Protein AF-A0A9P6MCY0-F1 (afdb_monomer)

pLDDT: mean 73.26, std 20.66, range [34.31, 97.0]

Nearest PDB structures (foldseek):
  4q0z-assembly2_F  TM=4.621E-01  e=1.659E-01  Saccharomyces cerevisiae S288C
  4q0w-assembly1_A  TM=5.348E-01  e=1.134E+00  Saccharomyces cerevisiae S288C

Mean predicted aligned error: 20.91 Å

Foldseek 3Di:
DDPVVVCVVLPNDDPLLVLLLQLQDDDPVFHHAPPDHSVNLSVQSVPDDDDQSVVSNVSSCVDPVRDHPCPPRDDSVVSCCCSRVVPPPDPPPPPPPPPPCDPVVVVVVVVVVVVVVVVVVVVVVVVVVVVVVVPPDDPPPPDPPPPPPPDDDPPDDDDPPPVVVVVVVVPPPDDDDDDDDDDDDDDDDDDDDD

Radius of gyration: 35.09 Å; Cα contacts (8 Å, |Δi|>4): 93; chains: 1; bounding box: 64×40×107 Å

Structure (mmCIF, N/CA/C/O backbone):
data_AF-A0A9P6MCY0-F1
#
_entry.id   AF-A0A9P6MCY0-F1
#
loop_
_atom_site.group_PDB
_atom_site.id
_atom_site.type_symbol
_atom_site.label_atom_id
_atom_site.label_alt_id
_atom_site.label_comp_id
_atom_site.label_asym_id
_atom_site.label_entity_id
_atom_site.label_seq_id
_atom_site.pdbx_PDB_ins_code
_atom_site.Cartn_x
_atom_site.Cartn_y
_atom_site.Cartn_z
_atom_site.occupancy
_atom_site.B_iso_or_equiv
_atom_site.auth_seq_id
_atom_site.auth_comp_id
_atom_site.auth_asym_id
_atom_site.auth_atom_id
_atom_site.pdbx_PDB_model_num
ATOM 1 N N . TYR A 1 1 ? -7.185 -16.880 3.102 1.00 82.06 1 TYR A N 1
ATOM 2 C CA . TYR A 1 1 ? -7.406 -16.283 4.433 1.00 82.06 1 TYR A CA 1
ATOM 3 C C . TYR A 1 1 ? -8.824 -15.751 4.509 1.00 82.06 1 TYR A C 1
ATOM 5 O O . TYR A 1 1 ? -9.282 -15.212 3.506 1.00 82.06 1 TYR A O 1
ATOM 13 N N . LYS A 1 2 ? -9.523 -15.902 5.641 1.00 94.25 2 LYS A N 1
ATOM 14 C CA . LYS A 1 2 ? -10.808 -15.216 5.847 1.00 94.25 2 LYS A CA 1
ATOM 15 C C . LYS A 1 2 ? -10.544 -13.792 6.318 1.00 94.25 2 LYS A C 1
ATOM 17 O O . LYS A 1 2 ? -9.666 -13.585 7.151 1.00 94.25 2 LYS A O 1
ATOM 22 N N . ILE A 1 3 ? -11.276 -12.822 5.774 1.00 92.69 3 ILE A N 1
ATOM 23 C CA . ILE A 1 3 ? -11.006 -11.404 6.040 1.00 92.69 3 ILE A CA 1
ATOM 24 C C . ILE A 1 3 ? -11.119 -11.077 7.533 1.00 92.69 3 ILE A C 1
ATOM 26 O O . ILE A 1 3 ? -10.227 -10.437 8.074 1.00 92.69 3 ILE A O 1
ATOM 30 N N . ASP A 1 4 ? -12.130 -11.610 8.216 1.00 94.50 4 ASP A N 1
ATOM 31 C CA . ASP A 1 4 ? -12.368 -11.332 9.636 1.00 94.50 4 ASP A CA 1
ATOM 32 C C . ASP A 1 4 ? -11.242 -11.875 10.527 1.00 94.50 4 ASP A C 1
ATOM 34 O O . ASP A 1 4 ? -10.789 -11.196 11.446 1.00 94.50 4 ASP A O 1
ATOM 38 N N . GLU A 1 5 ? -10.717 -13.060 10.200 1.00 95.75 5 GLU A N 1
ATOM 39 C CA . GLU A 1 5 ? -9.567 -13.657 10.892 1.00 95.75 5 GLU A CA 1
ATOM 40 C C . GLU A 1 5 ? -8.300 -12.807 10.701 1.00 95.75 5 GLU A C 1
ATOM 42 O O . GLU A 1 5 ? -7.526 -12.625 11.639 1.00 95.75 5 GLU A O 1
ATOM 47 N N . VAL A 1 6 ? -8.100 -12.242 9.504 1.00 94.38 6 VAL A N 1
ATOM 48 C CA . VAL A 1 6 ? -6.959 -11.358 9.209 1.00 94.38 6 VAL A CA 1
ATOM 49 C C . VAL A 1 6 ? -7.069 -10.046 9.977 1.00 94.38 6 VAL A C 1
ATOM 51 O O . VAL A 1 6 ? -6.098 -9.624 10.604 1.00 94.38 6 VAL A O 1
ATOM 54 N N . LEU A 1 7 ? -8.238 -9.402 9.955 1.00 95.19 7 LEU A N 1
ATOM 55 C CA . LEU A 1 7 ? -8.449 -8.144 10.671 1.00 95.19 7 LEU A CA 1
ATOM 56 C C . LEU A 1 7 ? -8.270 -8.339 12.181 1.00 95.19 7 LEU A C 1
ATOM 58 O O . LEU A 1 7 ? -7.596 -7.530 12.819 1.00 95.19 7 LEU A O 1
ATOM 62 N N . ALA A 1 8 ? -8.780 -9.444 12.737 1.00 94.62 8 ALA A N 1
ATOM 63 C CA . ALA A 1 8 ? -8.578 -9.808 14.136 1.00 94.62 8 ALA A CA 1
ATOM 64 C C . ALA A 1 8 ? -7.092 -10.032 14.467 1.00 94.62 8 ALA A C 1
ATOM 66 O O . ALA A 1 8 ? -6.583 -9.449 15.426 1.00 94.62 8 ALA A O 1
ATOM 67 N N . ALA A 1 9 ? -6.369 -10.801 13.646 1.00 94.38 9 ALA A N 1
ATOM 68 C CA . ALA A 1 9 ? -4.944 -11.074 13.847 1.00 94.38 9 ALA A CA 1
ATO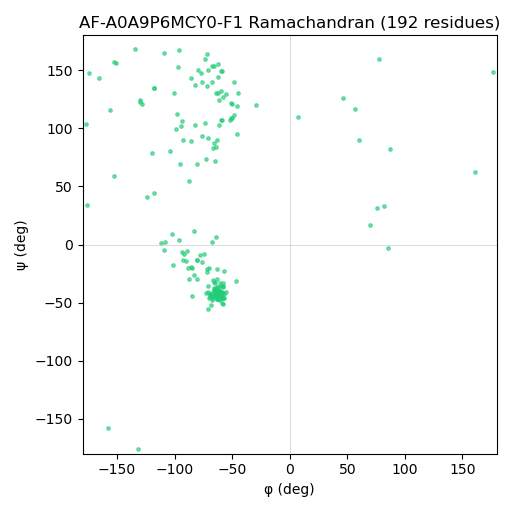M 69 C C . ALA A 1 9 ? -4.067 -9.810 13.766 1.00 94.38 9 ALA A C 1
ATOM 71 O O . ALA A 1 9 ? -3.050 -9.714 14.450 1.00 94.38 9 ALA A O 1
ATOM 72 N N . LEU A 1 10 ? -4.477 -8.813 12.978 1.00 93.00 10 LEU A N 1
ATOM 73 C CA . LEU A 1 10 ? -3.807 -7.512 12.877 1.00 93.00 10 LEU A CA 1
ATOM 74 C C . LEU A 1 10 ? -4.212 -6.532 13.997 1.00 93.00 10 LEU A C 1
ATOM 76 O O . LEU A 1 10 ? -3.871 -5.349 13.958 1.00 93.00 10 LEU A O 1
ATOM 80 N N . GLY A 1 11 ? -4.904 -7.007 15.034 1.00 92.75 11 GLY A N 1
ATOM 81 C CA . GLY A 1 11 ? -5.309 -6.195 16.180 1.00 92.75 11 GLY A CA 1
ATOM 82 C C . GLY A 1 11 ? -6.572 -5.375 15.929 1.00 92.75 11 GLY A C 1
ATOM 83 O O . GLY A 1 11 ? -6.675 -4.266 16.444 1.00 92.75 11 GLY A O 1
ATOM 84 N N . GLY A 1 12 ? -7.500 -5.905 15.128 1.00 91.56 12 GLY A N 1
ATOM 85 C CA . GLY A 1 12 ? -8.836 -5.343 14.930 1.00 91.56 12 GLY A CA 1
ATOM 86 C C . GLY A 1 12 ? -8.877 -4.103 14.041 1.00 91.56 12 GLY A C 1
ATOM 87 O O . GLY A 1 12 ? -9.707 -3.226 14.262 1.00 91.56 12 GLY A O 1
ATOM 88 N N . ILE A 1 13 ? -7.975 -3.987 13.062 1.00 95.12 13 ILE A N 1
ATOM 89 C CA . ILE A 1 13 ? -8.001 -2.848 12.134 1.00 95.12 13 ILE A CA 1
ATOM 90 C C . ILE A 1 13 ? -9.257 -2.877 11.255 1.00 95.12 13 ILE A C 1
ATOM 92 O O . ILE A 1 13 ? -9.802 -3.938 10.951 1.00 95.12 13 ILE A O 1
ATOM 96 N N . SER A 1 14 ? -9.679 -1.705 10.786 1.00 95.62 14 SER A N 1
ATOM 97 C CA . SER A 1 14 ? -10.753 -1.604 9.806 1.00 95.62 14 SER A CA 1
ATOM 98 C C . SER A 1 14 ? -10.323 -2.189 8.454 1.00 95.62 14 SER A C 1
ATOM 100 O O . SER A 1 14 ? -9.146 -2.177 8.075 1.00 95.62 14 SER A O 1
ATOM 102 N N . ARG A 1 15 ? -11.298 -2.664 7.670 1.00 95.06 15 ARG A N 1
ATOM 103 C CA . ARG A 1 15 ? -11.042 -3.111 6.293 1.00 95.06 15 ARG A CA 1
ATOM 104 C C . ARG A 1 15 ? -10.437 -1.993 5.441 1.00 95.06 15 ARG A C 1
ATOM 106 O O . ARG A 1 15 ? -9.559 -2.270 4.637 1.00 95.06 15 ARG A O 1
ATOM 113 N N . LYS A 1 16 ? -10.851 -0.741 5.665 1.00 96.31 16 LYS A N 1
ATOM 114 C CA . LYS A 1 16 ? -10.292 0.438 4.989 1.00 96.31 16 LYS A CA 1
ATOM 115 C C . LYS A 1 16 ? -8.801 0.607 5.290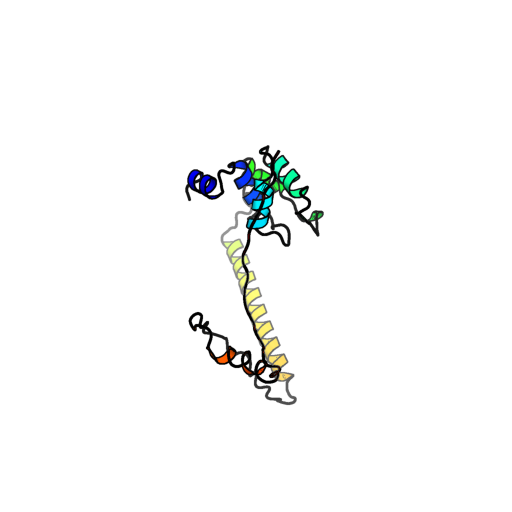 1.00 96.31 16 LYS A C 1
ATOM 117 O O . LYS A 1 16 ? -8.023 0.752 4.356 1.00 96.31 16 LYS A O 1
ATOM 122 N N . LYS A 1 17 ? -8.377 0.475 6.553 1.00 96.31 17 LYS A N 1
ATOM 123 C CA . LYS A 1 17 ? -6.949 0.468 6.932 1.00 96.31 17 LYS A CA 1
ATOM 124 C C . LYS A 1 17 ? -6.169 -0.648 6.249 1.00 96.31 17 LYS A C 1
ATOM 126 O O . LYS A 1 17 ? -5.054 -0.418 5.787 1.00 96.31 17 LYS A O 1
ATOM 131 N N . LEU A 1 18 ? -6.755 -1.842 6.146 1.00 95.94 18 LEU A N 1
ATOM 132 C CA . LEU A 1 18 ? -6.129 -2.942 5.412 1.00 95.94 18 LEU A CA 1
ATOM 133 C C . LEU A 1 18 ? -5.993 -2.622 3.913 1.00 95.94 18 LEU A C 1
ATOM 135 O O . LEU A 1 18 ? -4.959 -2.912 3.317 1.00 95.94 18 LEU A O 1
ATOM 139 N N . THR A 1 19 ? -7.001 -1.985 3.315 1.00 95.88 19 THR A N 1
ATOM 140 C CA . THR A 1 19 ? -6.946 -1.528 1.922 1.00 95.88 19 THR A CA 1
ATOM 141 C C . THR A 1 19 ? -5.859 -0.474 1.715 1.00 95.88 19 THR A C 1
ATOM 143 O O . THR A 1 19 ? -5.056 -0.608 0.797 1.00 95.88 19 THR A O 1
ATOM 146 N N . VAL A 1 20 ? -5.775 0.531 2.592 1.00 96.56 20 VAL A N 1
ATOM 147 C CA . VAL A 1 20 ? -4.720 1.560 2.558 1.00 96.56 20 VAL A CA 1
ATOM 148 C C . VAL A 1 20 ? -3.341 0.913 2.666 1.00 96.56 20 VAL A C 1
ATOM 150 O O . VAL A 1 20 ? -2.449 1.261 1.898 1.00 96.56 20 VAL A O 1
ATOM 153 N N . LEU A 1 21 ? -3.176 -0.090 3.538 1.00 95.75 21 LEU A N 1
ATOM 154 C CA . LEU A 1 21 ? -1.927 -0.845 3.644 1.00 95.75 21 LEU A CA 1
ATOM 155 C C . LEU A 1 21 ? -1.556 -1.505 2.313 1.00 95.75 21 LEU A C 1
ATOM 157 O O . LEU A 1 21 ? -0.417 -1.374 1.882 1.00 95.75 21 LEU A O 1
ATOM 161 N N . GLY A 1 22 ? -2.505 -2.152 1.633 1.00 94.81 22 GLY A N 1
ATOM 162 C CA . GLY A 1 22 ? -2.274 -2.728 0.304 1.00 94.81 22 GLY A CA 1
ATOM 163 C C . GLY A 1 22 ? -1.973 -1.684 -0.780 1.00 94.81 22 GLY A C 1
ATOM 164 O O . GLY A 1 22 ? -1.181 -1.943 -1.684 1.00 94.81 22 GLY A O 1
ATOM 165 N N . ILE A 1 23 ? -2.557 -0.487 -0.682 1.00 95.06 23 ILE A N 1
ATOM 166 C CA . ILE A 1 23 ? -2.294 0.619 -1.612 1.00 95.06 23 ILE A CA 1
ATOM 167 C C . ILE A 1 23 ? -0.859 1.125 -1.466 1.00 95.06 23 ILE A C 1
ATOM 169 O O . ILE A 1 23 ? -0.191 1.322 -2.479 1.00 95.06 23 ILE A O 1
ATOM 173 N N . VAL A 1 24 ? -0.377 1.326 -0.238 1.00 93.81 24 VAL A N 1
ATOM 174 C CA . VAL A 1 24 ? 0.948 1.926 -0.002 1.00 93.81 24 VAL A CA 1
ATOM 175 C C . VAL A 1 24 ? 2.076 0.895 0.044 1.00 93.81 24 VAL A C 1
ATOM 177 O O . VAL A 1 24 ? 3.242 1.235 -0.136 1.00 93.81 24 VAL A O 1
ATOM 180 N N . SER A 1 25 ? 1.761 -0.379 0.280 1.00 92.56 25 SER A N 1
ATOM 181 C CA . SER A 1 25 ? 2.722 -1.479 0.232 1.00 92.56 25 SER A CA 1
ATOM 182 C C . SER A 1 25 ? 2.699 -2.134 -1.141 1.00 92.56 25 SER A C 1
ATOM 184 O O . SER A 1 25 ? 1.806 -2.922 -1.407 1.00 92.56 25 SER A O 1
ATOM 186 N N . HIS A 1 26 ? 3.698 -1.798 -1.966 1.00 91.12 26 HIS A N 1
ATOM 187 C CA . HIS A 1 26 ? 4.010 -2.350 -3.296 1.00 91.12 26 HIS A CA 1
ATOM 188 C C . HIS A 1 26 ? 2.970 -3.325 -3.865 1.00 91.12 26 HIS A C 1
ATOM 190 O O . HIS A 1 26 ? 2.879 -4.475 -3.433 1.00 91.12 26 HIS A O 1
ATOM 196 N N . ASN A 1 27 ? 2.265 -2.878 -4.897 1.00 92.25 27 ASN A N 1
ATOM 197 C CA . ASN A 1 27 ? 1.279 -3.669 -5.624 1.00 92.25 27 ASN A CA 1
ATOM 198 C C . ASN A 1 27 ? 1.512 -3.557 -7.137 1.00 92.25 27 ASN A C 1
ATOM 200 O O . ASN A 1 27 ? 2.464 -2.921 -7.590 1.00 92.25 27 ASN A O 1
ATOM 204 N N . ASP A 1 28 ? 0.633 -4.167 -7.926 1.00 90.69 28 ASP A N 1
ATOM 205 C CA . ASP A 1 28 ? 0.759 -4.209 -9.387 1.00 90.69 28 ASP A CA 1
ATOM 206 C C . ASP A 1 28 ? 0.693 -2.824 -10.054 1.00 90.69 28 ASP A C 1
ATOM 208 O O . ASP A 1 28 ? 1.177 -2.649 -11.171 1.00 90.69 28 ASP A O 1
ATOM 212 N N . TYR A 1 29 ? 0.128 -1.825 -9.371 1.00 89.56 29 TYR A N 1
ATOM 213 C CA . TYR A 1 29 ? -0.059 -0.474 -9.901 1.00 89.56 29 TYR A CA 1
ATOM 214 C C . TYR A 1 29 ? 0.985 0.526 -9.393 1.00 89.56 29 TYR A C 1
ATOM 216 O O . TYR A 1 29 ? 1.139 1.588 -9.993 1.00 89.56 29 TYR A O 1
ATOM 224 N N . ASN A 1 30 ? 1.701 0.227 -8.301 1.00 88.31 30 ASN A N 1
ATOM 225 C CA . ASN A 1 30 ? 2.704 1.141 -7.757 1.00 88.31 30 ASN A CA 1
ATOM 226 C C . ASN A 1 30 ? 3.865 0.452 -7.023 1.00 88.31 30 ASN A C 1
ATOM 228 O O . ASN A 1 30 ? 3.779 -0.658 -6.486 1.00 88.31 30 ASN A O 1
ATOM 232 N N . LYS A 1 31 ? 4.989 1.168 -6.959 1.00 86.69 31 LYS A N 1
ATOM 233 C CA . LYS A 1 31 ? 6.112 0.805 -6.095 1.00 86.69 31 LYS A CA 1
ATOM 234 C C . LYS A 1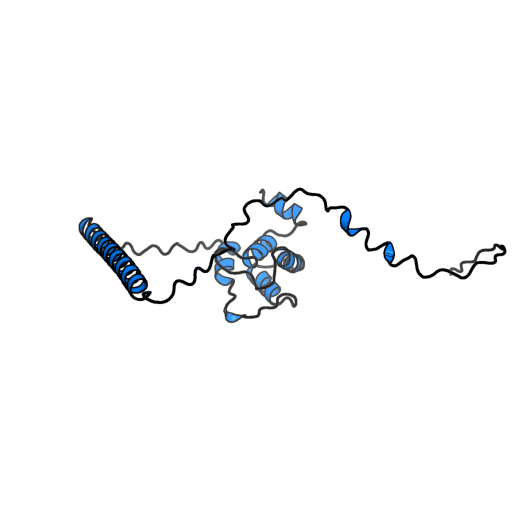 31 ? 5.890 1.385 -4.703 1.00 86.69 31 LYS A C 1
ATOM 236 O O . LYS A 1 31 ? 5.444 2.517 -4.561 1.00 86.69 31 LYS A O 1
ATOM 241 N N . ASN A 1 32 ? 6.290 0.625 -3.688 1.00 85.19 32 ASN A N 1
ATOM 242 C CA . ASN A 1 32 ? 6.351 1.137 -2.323 1.00 85.19 32 ASN A CA 1
ATOM 243 C C . ASN A 1 32 ? 7.354 2.297 -2.218 1.00 85.19 32 ASN A C 1
ATOM 245 O O . ASN A 1 32 ? 8.329 2.372 -2.974 1.00 85.19 32 ASN A O 1
ATOM 249 N N . ILE A 1 33 ? 7.145 3.153 -1.224 1.00 86.00 33 ILE A N 1
ATOM 250 C CA . ILE A 1 33 ? 8.064 4.231 -0.874 1.00 86.00 33 ILE A CA 1
ATOM 251 C C . ILE A 1 33 ? 9.401 3.622 -0.444 1.00 86.00 33 ILE A C 1
ATOM 253 O O . ILE A 1 33 ? 9.471 2.704 0.379 1.00 86.00 33 ILE A O 1
ATOM 257 N N . TYR A 1 34 ? 10.486 4.131 -1.030 1.00 84.56 34 TYR A N 1
ATOM 258 C CA . TYR A 1 34 ? 11.826 3.608 -0.792 1.00 84.56 34 TYR A CA 1
ATOM 259 C C . TYR A 1 34 ? 12.192 3.654 0.697 1.00 84.56 34 TYR A C 1
ATOM 261 O O . TYR A 1 34 ? 12.150 4.709 1.324 1.00 84.56 34 TYR A O 1
ATOM 269 N N . GLY A 1 35 ? 12.620 2.513 1.240 1.00 83.56 35 GLY A N 1
ATOM 270 C CA . GLY A 1 35 ? 13.049 2.395 2.635 1.00 83.56 35 GLY A CA 1
ATOM 271 C C . GLY A 1 35 ? 11.921 2.137 3.636 1.00 83.56 35 GLY A C 1
ATOM 272 O O . GLY A 1 35 ? 12.217 1.917 4.808 1.00 83.56 35 GLY A O 1
ATOM 273 N N . LEU A 1 36 ? 10.658 2.094 3.200 1.00 89.69 36 LEU A N 1
ATOM 274 C CA . LEU A 1 36 ? 9.542 1.694 4.053 1.00 89.69 36 LEU A CA 1
ATOM 275 C C . LEU A 1 36 ? 9.150 0.245 3.774 1.00 89.69 36 LEU A C 1
ATOM 277 O O . LEU A 1 36 ? 8.975 -0.160 2.631 1.00 89.69 36 LEU A O 1
ATOM 281 N N . GLY A 1 37 ? 9.032 -0.565 4.823 1.00 90.19 37 GLY A N 1
ATOM 282 C CA . GLY A 1 37 ? 8.537 -1.939 4.732 1.00 90.19 37 GLY A CA 1
ATOM 283 C C . GLY A 1 37 ? 7.047 -2.032 5.061 1.00 90.19 37 GLY A C 1
ATOM 284 O O . GLY A 1 37 ? 6.474 -1.118 5.649 1.00 90.19 37 GLY A O 1
ATOM 285 N N . CYS A 1 38 ? 6.433 -3.181 4.763 1.00 92.25 38 CYS A N 1
ATOM 286 C CA . CYS A 1 38 ? 5.028 -3.445 5.099 1.00 92.25 38 CYS A CA 1
ATOM 287 C C . CYS A 1 38 ? 4.738 -3.265 6.604 1.00 92.25 38 CYS A C 1
ATOM 289 O O . CYS A 1 38 ? 3.755 -2.632 6.971 1.00 92.25 38 CYS A O 1
ATOM 291 N N . ALA A 1 39 ? 5.636 -3.722 7.485 1.00 93.25 39 ALA A N 1
ATOM 292 C CA . ALA A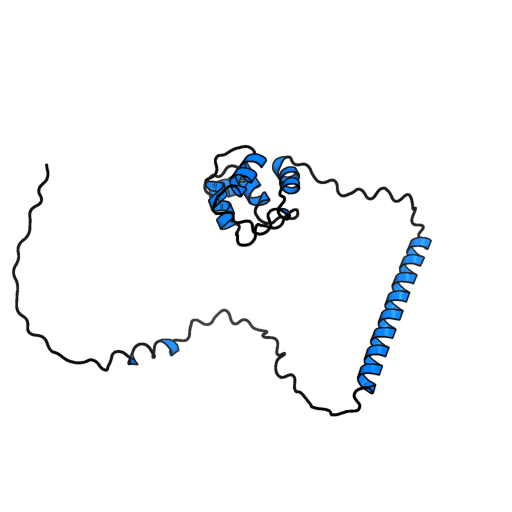 1 39 ? 5.485 -3.552 8.934 1.00 93.25 39 ALA A CA 1
ATOM 293 C C . ALA A 1 39 ? 5.515 -2.075 9.375 1.00 93.25 39 ALA A C 1
ATOM 295 O O . ALA A 1 39 ? 4.723 -1.670 10.225 1.00 93.25 39 ALA A O 1
ATOM 296 N N . THR A 1 40 ? 6.394 -1.261 8.781 1.00 94.50 40 THR A N 1
ATOM 297 C CA . THR A 1 40 ? 6.466 0.181 9.062 1.00 94.50 40 THR A CA 1
ATOM 298 C C . THR A 1 40 ? 5.205 0.887 8.579 1.00 94.50 40 THR A C 1
ATOM 300 O O . THR A 1 40 ? 4.603 1.643 9.340 1.00 94.50 40 THR A O 1
ATOM 303 N N . ASN A 1 41 ? 4.761 0.580 7.355 1.00 95.44 41 ASN A N 1
ATOM 304 C CA . ASN A 1 41 ? 3.522 1.117 6.792 1.00 95.44 41 ASN A CA 1
ATOM 305 C C . ASN A 1 41 ? 2.325 0.770 7.676 1.00 95.44 41 ASN A C 1
ATOM 307 O O . ASN A 1 41 ? 1.535 1.642 8.023 1.00 95.44 41 ASN A O 1
ATOM 311 N N . PHE A 1 42 ? 2.240 -0.485 8.115 1.00 96.38 42 PHE A N 1
ATOM 312 C CA . PHE A 1 42 ? 1.206 -0.939 9.031 1.00 96.38 42 PHE A CA 1
ATOM 313 C C . PHE A 1 42 ? 1.236 -0.180 10.364 1.00 96.38 42 PHE A C 1
ATOM 315 O O . PHE A 1 42 ? 0.189 0.257 10.837 1.00 96.38 42 PHE A O 1
ATOM 322 N N . GLY A 1 43 ? 2.419 0.029 10.949 1.00 95.81 43 GLY A N 1
ATOM 323 C CA . GLY A 1 43 ? 2.572 0.798 12.185 1.00 95.81 43 GLY A CA 1
ATOM 324 C C . GLY A 1 43 ? 2.086 2.246 12.064 1.00 95.81 43 GLY A C 1
ATOM 325 O O . GLY A 1 43 ? 1.500 2.768 13.010 1.00 95.81 43 GLY A O 1
ATOM 326 N N . ILE A 1 44 ? 2.280 2.875 10.901 1.00 96.19 44 ILE A N 1
ATOM 327 C CA . ILE A 1 44 ? 1.772 4.221 10.609 1.00 96.19 44 ILE A CA 1
ATOM 328 C C . ILE A 1 44 ? 0.249 4.194 10.452 1.00 96.19 44 ILE A C 1
ATOM 330 O O . ILE A 1 44 ? -0.467 4.869 11.190 1.00 96.19 44 ILE A O 1
ATOM 334 N N . ILE A 1 45 ? -0.261 3.350 9.555 1.00 96.69 45 ILE A N 1
ATOM 335 C CA . ILE A 1 45 ? -1.689 3.288 9.207 1.00 96.69 45 ILE A CA 1
ATOM 336 C C . ILE A 1 45 ? -2.554 2.901 10.404 1.00 96.69 45 ILE A C 1
ATOM 338 O O . ILE A 1 45 ? -3.657 3.419 10.576 1.00 96.69 45 ILE A O 1
ATOM 342 N N . LYS A 1 46 ? -2.059 2.007 11.265 1.00 95.81 46 LYS A N 1
ATOM 343 C CA . LYS A 1 46 ? -2.778 1.601 12.474 1.00 95.81 46 LYS A CA 1
ATOM 344 C C . LYS A 1 46 ? -3.081 2.799 13.381 1.00 95.81 46 LYS A C 1
ATOM 346 O O . LYS A 1 46 ? -4.163 2.829 13.966 1.00 95.81 46 LYS A O 1
ATOM 351 N N . SER A 1 47 ? -2.159 3.765 13.464 1.00 94.38 47 SER A N 1
ATOM 352 C CA . SER A 1 47 ? -2.303 4.983 14.275 1.00 94.38 47 SER A CA 1
ATOM 353 C C . SER A 1 47 ? -3.152 6.086 13.639 1.00 94.38 47 SER A C 1
ATOM 355 O O . SER A 1 47 ? -3.537 7.011 14.347 1.00 94.38 47 SER A O 1
ATOM 357 N N . LEU A 1 48 ? -3.467 5.997 12.344 1.00 95.19 48 LEU A N 1
ATOM 358 C CA . LEU A 1 48 ? -4.298 6.997 11.673 1.00 95.19 48 LEU A CA 1
ATOM 359 C C . LEU A 1 48 ? -5.763 6.903 12.128 1.00 95.19 48 LEU A C 1
ATOM 361 O O . LEU A 1 48 ? -6.233 5.803 12.457 1.00 95.19 48 LEU A O 1
ATOM 365 N N . PRO A 1 49 ? -6.513 8.017 12.135 1.00 94.12 49 PRO A N 1
ATOM 366 C CA . PRO A 1 49 ? -7.961 7.962 12.284 1.00 94.12 49 PRO A CA 1
ATOM 367 C C . PRO A 1 49 ? -8.584 7.149 11.139 1.00 94.12 49 PRO A C 1
ATOM 369 O O . PRO A 1 49 ? -8.050 7.082 10.032 1.00 94.12 49 PRO A O 1
ATOM 372 N N . ASP A 1 50 ? -9.704 6.481 11.413 1.00 92.56 50 ASP A N 1
ATOM 373 C CA . ASP A 1 50 ? -10.484 5.873 10.335 1.00 92.56 50 ASP A CA 1
ATOM 374 C C . ASP A 1 50 ? -11.173 6.978 9.523 1.00 92.56 50 ASP A C 1
ATOM 376 O O . ASP A 1 50 ? -11.737 7.918 10.083 1.00 92.56 50 ASP A O 1
ATOM 380 N N . GLY A 1 51 ? -11.139 6.851 8.199 1.00 93.81 51 GLY A N 1
ATOM 381 C CA . GLY A 1 51 ? -11.699 7.834 7.279 1.00 93.81 51 GLY A CA 1
ATOM 382 C C . GLY A 1 51 ? -12.020 7.227 5.919 1.00 93.81 51 GLY A C 1
ATOM 383 O O . GLY A 1 51 ? -12.217 6.015 5.787 1.00 93.81 51 GLY A O 1
ATOM 384 N N . GLU A 1 52 ? -12.098 8.069 4.895 1.00 95.38 52 GLU A N 1
ATOM 385 C CA . GLU A 1 52 ? -12.131 7.608 3.507 1.00 95.38 52 GLU A CA 1
ATOM 386 C C . GLU A 1 52 ? -10.737 7.203 3.031 1.00 95.38 52 GLU A C 1
ATOM 388 O O . GLU A 1 52 ? -9.736 7.770 3.461 1.00 95.38 52 GLU A O 1
ATOM 393 N N . ILE A 1 53 ? -10.667 6.206 2.145 1.00 95.69 53 ILE A N 1
ATOM 394 C CA . ILE A 1 53 ? -9.396 5.587 1.733 1.00 95.69 53 ILE A CA 1
ATOM 395 C C . ILE A 1 53 ? -8.432 6.628 1.153 1.00 95.69 53 ILE A C 1
ATOM 397 O O . ILE A 1 53 ? -7.257 6.609 1.509 1.00 95.69 53 ILE A O 1
ATOM 401 N N . SER A 1 54 ? -8.921 7.550 0.317 1.00 95.12 54 SER A N 1
ATOM 402 C CA . SER A 1 54 ? -8.103 8.636 -0.240 1.00 95.12 54 SER A CA 1
ATOM 403 C C . SER A 1 54 ? -7.493 9.507 0.861 1.00 95.12 54 SER A C 1
ATOM 405 O O . SER A 1 54 ? -6.278 9.675 0.897 1.00 95.12 54 SER A O 1
ATOM 407 N N . ASN A 1 55 ? -8.313 9.969 1.808 1.00 96.06 55 ASN A N 1
ATOM 408 C CA . ASN A 1 55 ? -7.869 10.829 2.908 1.00 96.06 55 ASN A CA 1
ATOM 409 C C . ASN A 1 55 ? -6.848 10.108 3.793 1.00 96.06 55 ASN A C 1
ATOM 411 O O . ASN A 1 55 ? -5.840 10.679 4.177 1.00 96.06 55 ASN A O 1
ATOM 415 N N . MET A 1 56 ? -7.059 8.819 4.062 1.00 97.00 56 MET A N 1
ATOM 416 C CA . MET A 1 56 ? -6.116 8.023 4.849 1.00 97.00 56 MET A CA 1
ATOM 417 C C . MET A 1 56 ? -4.769 7.828 4.142 1.00 97.00 56 MET A C 1
ATOM 419 O O . MET A 1 56 ? -3.739 7.718 4.805 1.00 97.00 56 MET A O 1
ATOM 423 N N . VAL A 1 57 ? -4.759 7.758 2.806 1.00 95.50 57 VAL A N 1
ATOM 424 C CA . VAL A 1 57 ? -3.512 7.749 2.029 1.00 95.50 57 VAL A CA 1
ATOM 425 C C . VAL A 1 57 ? -2.832 9.116 2.114 1.00 95.50 57 VAL A C 1
ATOM 427 O O . VAL A 1 57 ? -1.624 9.162 2.320 1.00 95.50 57 VAL A O 1
ATOM 430 N N . GLU A 1 58 ? -3.575 10.218 2.016 1.00 94.81 58 GLU A N 1
ATOM 431 C CA . GLU A 1 58 ? -3.029 11.572 2.195 1.00 94.81 58 GLU A CA 1
ATOM 432 C C . GLU A 1 58 ? -2.425 11.763 3.594 1.00 94.81 58 GLU A C 1
ATOM 434 O O . GLU A 1 58 ? -1.273 12.183 3.708 1.00 94.81 58 GLU A O 1
ATOM 439 N N . ASP A 1 59 ? -3.141 11.353 4.643 1.00 96.19 59 ASP A N 1
ATOM 440 C CA . ASP A 1 59 ? -2.670 11.381 6.030 1.00 96.19 59 ASP A CA 1
ATOM 441 C C . ASP A 1 59 ? -1.410 10.524 6.216 1.00 96.19 59 ASP A C 1
ATOM 443 O O . ASP A 1 59 ? -0.463 10.928 6.892 1.00 96.19 59 ASP A O 1
ATOM 447 N N . TYR A 1 60 ? -1.359 9.348 5.580 1.00 95.69 60 TYR A N 1
ATOM 448 C CA . TYR A 1 60 ? -0.167 8.501 5.572 1.00 95.69 60 TYR A CA 1
ATOM 449 C C . TYR A 1 60 ? 1.028 9.212 4.921 1.00 95.69 60 TYR A C 1
ATOM 451 O O . TYR A 1 60 ? 2.131 9.161 5.459 1.00 95.69 60 TYR A O 1
ATOM 459 N N . LEU A 1 61 ? 0.833 9.896 3.790 1.00 93.75 61 LEU A N 1
ATOM 460 C CA . LEU A 1 61 ? 1.906 10.623 3.097 1.00 93.75 61 LEU A CA 1
ATOM 461 C C . LEU A 1 61 ? 2.342 11.895 3.831 1.00 93.75 61 LEU A C 1
ATOM 463 O O . LEU A 1 61 ? 3.468 12.355 3.631 1.00 93.75 61 LEU A O 1
ATOM 467 N N . ALA A 1 62 ? 1.466 12.454 4.665 1.00 93.19 62 ALA A N 1
ATOM 468 C CA . ALA A 1 62 ? 1.770 13.569 5.550 1.00 93.19 62 ALA A CA 1
ATOM 469 C C . ALA A 1 62 ? 2.492 13.136 6.841 1.00 93.19 62 ALA A C 1
ATOM 471 O O . ALA A 1 62 ? 3.038 13.993 7.542 1.00 93.19 62 ALA A O 1
ATOM 472 N N . ASP A 1 63 ? 2.528 11.837 7.168 1.00 94.50 63 ASP A N 1
ATOM 473 C CA . ASP A 1 63 ? 3.183 11.347 8.381 1.00 94.50 63 ASP A CA 1
ATOM 474 C C . ASP A 1 63 ? 4.703 11.625 8.334 1.00 94.50 63 ASP A C 1
ATOM 476 O O . ASP A 1 63 ? 5.374 11.258 7.365 1.00 94.50 63 ASP A O 1
ATOM 480 N N . PRO A 1 64 ? 5.298 12.214 9.392 1.00 91.31 64 PRO A N 1
ATOM 481 C CA . PRO A 1 64 ? 6.724 12.554 9.426 1.00 91.31 64 PRO A CA 1
ATOM 482 C C . PRO A 1 64 ? 7.678 11.373 9.202 1.00 91.31 64 PRO A C 1
ATOM 484 O O . PRO A 1 64 ? 8.835 11.567 8.828 1.00 91.31 64 PRO A O 1
ATOM 487 N N . ARG A 1 65 ? 7.223 10.139 9.452 1.00 90.88 65 ARG A N 1
ATOM 488 C CA . ARG A 1 65 ? 8.008 8.914 9.238 1.00 90.88 65 ARG A CA 1
ATOM 489 C C . ARG A 1 65 ? 8.096 8.538 7.758 1.00 90.88 65 ARG A C 1
ATOM 491 O O . ARG A 1 65 ? 8.942 7.722 7.390 1.00 90.88 65 ARG A O 1
ATOM 498 N N . VAL A 1 66 ? 7.248 9.116 6.909 1.00 91.56 66 VAL A N 1
ATOM 499 C CA . VAL A 1 66 ? 7.182 8.839 5.476 1.00 91.56 66 VAL A CA 1
ATOM 500 C C . VAL A 1 66 ? 8.060 9.828 4.711 1.00 91.56 66 VAL A C 1
ATOM 502 O O . VAL A 1 66 ? 7.644 10.899 4.281 1.00 91.56 66 VAL A O 1
ATOM 505 N N . ILE A 1 67 ? 9.329 9.455 4.526 1.00 87.50 67 ILE A N 1
ATOM 506 C CA . ILE A 1 67 ? 10.306 10.282 3.808 1.00 87.50 67 ILE A CA 1
ATOM 507 C C . ILE A 1 67 ? 10.342 9.877 2.333 1.00 87.50 67 ILE A C 1
ATOM 509 O O . ILE A 1 67 ? 10.916 8.853 1.959 1.00 87.50 67 ILE A O 1
ATOM 513 N N . ILE A 1 68 ? 9.768 10.717 1.474 1.00 84.62 68 ILE A N 1
ATOM 514 C CA . ILE A 1 68 ? 9.712 10.483 0.028 1.00 84.62 68 ILE A CA 1
ATOM 515 C C . ILE A 1 68 ? 10.830 11.266 -0.660 1.00 84.62 68 ILE A C 1
ATOM 517 O O . ILE A 1 68 ? 10.793 12.494 -0.712 1.00 84.62 68 ILE A O 1
ATOM 521 N N . LYS A 1 69 ? 11.817 10.553 -1.216 1.00 80.00 69 LYS A N 1
ATOM 522 C CA . LYS A 1 69 ? 12.928 11.174 -1.961 1.00 80.00 69 LYS A CA 1
ATOM 523 C C . LYS A 1 69 ? 12.484 11.751 -3.313 1.00 80.00 69 LYS A C 1
ATOM 525 O O . LYS A 1 69 ? 12.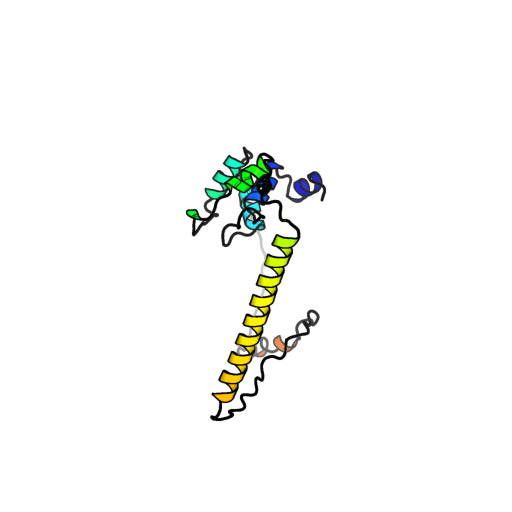885 12.856 -3.650 1.00 80.00 69 LYS A O 1
ATOM 530 N N . ASN A 1 70 ? 11.614 11.040 -4.036 1.00 77.38 70 ASN A N 1
ATOM 531 C CA . ASN A 1 70 ? 11.103 11.430 -5.356 1.00 77.38 70 ASN A CA 1
ATOM 532 C C . ASN A 1 70 ? 9.577 11.586 -5.320 1.00 77.38 70 ASN A C 1
ATOM 534 O O . ASN A 1 70 ? 8.848 10.697 -5.753 1.00 77.38 70 ASN A O 1
ATOM 538 N N . LYS A 1 71 ? 9.074 12.709 -4.790 1.00 76.25 71 LYS A N 1
ATOM 539 C CA . LYS A 1 71 ? 7.620 12.931 -4.648 1.00 76.25 71 LYS A CA 1
ATOM 540 C C . LYS A 1 71 ? 6.852 12.849 -5.973 1.00 76.25 71 LYS A C 1
ATOM 542 O O . LYS A 1 71 ? 5.728 12.374 -5.977 1.00 76.25 71 LYS A O 1
ATOM 547 N N . ALA A 1 72 ? 7.465 13.257 -7.084 1.00 70.88 72 ALA A N 1
ATOM 548 C CA . ALA A 1 72 ? 6.819 13.266 -8.398 1.00 70.88 72 ALA A CA 1
ATOM 549 C C . ALA A 1 72 ? 6.605 11.866 -9.011 1.00 70.88 72 ALA A C 1
ATOM 551 O O . ALA A 1 72 ? 5.768 11.715 -9.892 1.00 70.88 72 ALA A O 1
ATOM 552 N N . GLU A 1 73 ? 7.347 10.846 -8.567 1.00 75.69 73 GLU A N 1
ATOM 553 C CA . GLU A 1 73 ? 7.246 9.483 -9.121 1.00 75.69 73 GLU A CA 1
ATOM 554 C C . GLU A 1 73 ? 6.252 8.601 -8.358 1.00 75.69 73 GLU A C 1
ATOM 556 O O . GLU A 1 73 ? 5.891 7.519 -8.822 1.00 75.69 73 GLU A O 1
ATOM 561 N N . VAL A 1 74 ? 5.826 9.037 -7.172 1.00 79.75 74 VAL A N 1
ATOM 562 C CA . VAL A 1 74 ? 4.960 8.254 -6.296 1.00 79.75 74 VAL A CA 1
ATOM 563 C C . VAL A 1 74 ? 3.525 8.736 -6.472 1.00 79.75 74 VAL A C 1
ATOM 565 O O . VAL A 1 74 ? 3.126 9.742 -5.894 1.00 79.75 74 VAL A O 1
ATOM 568 N N . SER A 1 75 ? 2.748 7.999 -7.266 1.00 87.94 75 SER A N 1
ATOM 569 C CA . SER A 1 75 ? 1.299 8.179 -7.377 1.00 87.94 75 SER A CA 1
ATOM 570 C C . SER A 1 75 ? 0.573 6.919 -6.921 1.00 87.94 75 SER A C 1
ATOM 572 O O . SER A 1 75 ? 0.930 5.802 -7.301 1.00 87.94 75 SER A O 1
ATOM 574 N N . PHE A 1 76 ? -0.466 7.116 -6.110 1.00 92.69 76 PHE A N 1
ATOM 575 C CA . PHE A 1 76 ? -1.351 6.057 -5.626 1.00 92.69 76 PHE A CA 1
ATOM 576 C C . PHE A 1 76 ? -2.742 6.114 -6.263 1.00 92.69 76 PHE A C 1
ATOM 578 O O . PHE A 1 76 ? -3.588 5.289 -5.934 1.00 92.69 76 PHE A O 1
ATOM 585 N N . GLU A 1 77 ? -2.995 7.048 -7.184 1.00 92.44 77 GLU A N 1
ATOM 586 C CA . GLU A 1 77 ? -4.334 7.302 -7.735 1.00 92.44 77 GLU A CA 1
ATOM 587 C C . GLU A 1 77 ? -4.960 6.059 -8.373 1.00 92.44 77 GLU A C 1
ATOM 589 O O . GLU A 1 77 ? -6.113 5.729 -8.099 1.00 92.44 77 GLU A O 1
ATOM 594 N N . VAL A 1 78 ? -4.191 5.329 -9.188 1.00 91.44 78 VAL A N 1
ATOM 595 C CA . VAL A 1 78 ? -4.671 4.107 -9.854 1.00 91.44 78 VAL A CA 1
ATOM 596 C C . VAL A 1 78 ? -5.009 3.029 -8.824 1.00 91.44 78 VAL A C 1
ATOM 598 O O . VAL A 1 78 ? -6.064 2.405 -8.896 1.00 91.44 78 VAL A O 1
ATOM 601 N N . SER A 1 79 ? -4.154 2.845 -7.818 1.00 93.12 79 SER A N 1
ATOM 602 C CA . SER A 1 79 ? -4.390 1.886 -6.737 1.00 93.12 79 SER A CA 1
ATOM 603 C C . SER A 1 79 ? -5.606 2.258 -5.891 1.00 93.12 79 SER A C 1
ATOM 605 O O . SER A 1 79 ? -6.369 1.375 -5.515 1.00 93.12 79 SER A O 1
ATOM 607 N N . ILE A 1 80 ? -5.818 3.547 -5.609 1.00 94.56 80 ILE A N 1
ATOM 608 C CA . ILE A 1 80 ? -7.001 4.031 -4.887 1.00 94.56 80 ILE A CA 1
ATOM 609 C C . ILE A 1 80 ? -8.270 3.723 -5.688 1.00 94.56 80 ILE A C 1
ATOM 611 O O . ILE A 1 80 ? -9.224 3.198 -5.121 1.00 94.56 80 ILE A O 1
ATOM 615 N N . LYS A 1 81 ? -8.275 3.972 -7.002 1.00 93.69 81 LYS A N 1
ATOM 616 C CA . LYS A 1 81 ? -9.408 3.636 -7.880 1.00 93.69 81 LYS A CA 1
ATOM 617 C C . LYS A 1 81 ? -9.745 2.151 -7.852 1.00 93.69 81 LYS A C 1
ATOM 619 O O . LYS A 1 81 ? -10.882 1.771 -7.571 1.00 93.69 81 LYS A O 1
ATOM 624 N N . VAL A 1 82 ? -8.734 1.312 -8.050 1.00 93.00 82 VAL A N 1
ATOM 625 C CA . VAL A 1 82 ? -8.917 -0.140 -8.121 1.00 93.00 82 VAL A CA 1
ATOM 626 C C . VAL A 1 82 ? -9.311 -0.727 -6.767 1.00 93.00 82 VAL A C 1
ATOM 628 O O . VAL A 1 82 ? -10.293 -1.458 -6.673 1.00 93.00 82 VAL A O 1
ATOM 631 N N . PHE A 1 83 ? -8.562 -0.430 -5.705 1.00 92.38 83 PHE A N 1
ATOM 632 C CA . PHE A 1 83 ? -8.764 -1.077 -4.407 1.00 92.38 83 PHE A CA 1
ATOM 633 C C . PHE A 1 83 ? -9.804 -0.378 -3.530 1.00 92.38 83 PHE A C 1
ATOM 635 O O . PHE A 1 83 ? -10.442 -1.035 -2.708 1.00 92.38 83 PHE A O 1
ATOM 642 N N . GLY A 1 84 ? -9.960 0.938 -3.673 1.00 90.19 84 GLY A N 1
ATOM 643 C CA . GLY A 1 84 ? -10.916 1.729 -2.904 1.00 90.19 84 GLY A CA 1
ATOM 644 C C . GLY A 1 84 ? -12.317 1.722 -3.501 1.00 90.19 84 GLY A C 1
ATOM 645 O O . GLY A 1 84 ? -13.279 1.512 -2.767 1.00 90.19 84 GLY A O 1
ATOM 646 N N . TYR A 1 85 ? -12.427 1.892 -4.821 1.00 88.50 85 TYR A N 1
ATOM 647 C CA . TYR A 1 85 ? -13.718 2.026 -5.508 1.00 88.50 85 TYR A CA 1
ATOM 648 C C . TYR A 1 85 ? -14.087 0.816 -6.372 1.00 88.50 85 TYR A C 1
ATOM 650 O O . TYR A 1 85 ? -15.196 0.750 -6.895 1.00 88.50 85 TYR A O 1
ATOM 658 N N . GLY A 1 86 ? -13.193 -0.171 -6.504 1.00 85.62 86 GLY A N 1
ATOM 659 C CA . GLY A 1 86 ? -13.445 -1.346 -7.338 1.00 85.62 86 GLY A CA 1
ATOM 660 C C . GLY A 1 86 ? -13.449 -1.031 -8.834 1.00 85.62 86 GLY A C 1
ATOM 661 O O . GLY A 1 86 ? -13.943 -1.838 -9.622 1.00 85.62 86 GLY A O 1
ATOM 662 N N . GLU A 1 87 ? -12.908 0.122 -9.237 1.00 85.12 87 GLU A N 1
ATOM 663 C CA . GLU A 1 87 ? -12.770 0.496 -10.640 1.00 85.12 87 GLU A CA 1
ATOM 664 C C . GLU A 1 87 ? -11.685 -0.375 -11.269 1.00 85.12 87 GLU A C 1
ATOM 666 O O . GLU A 1 87 ? -10.496 -0.061 -11.222 1.00 85.12 87 GLU A O 1
ATOM 671 N N . GLN A 1 88 ? -12.084 -1.513 -11.836 1.00 76.00 88 GLN A N 1
ATOM 672 C CA . GLN A 1 88 ? -11.171 -2.300 -12.650 1.00 76.00 88 GLN A CA 1
ATOM 673 C C . GLN A 1 88 ? -10.734 -1.447 -13.835 1.00 76.00 88 GLN A C 1
ATOM 675 O O . GLN A 1 88 ? -11.560 -0.976 -14.619 1.00 76.00 88 GLN A O 1
ATOM 680 N N . THR A 1 89 ? -9.422 -1.276 -13.990 1.00 65.94 89 THR A N 1
ATOM 681 C CA . THR A 1 89 ? -8.863 -0.819 -15.253 1.00 65.94 89 THR A CA 1
ATOM 682 C C . THR A 1 89 ? -9.284 -1.836 -16.300 1.00 65.94 89 THR A C 1
ATOM 684 O O . THR A 1 89 ? -8.811 -2.974 -16.306 1.00 65.94 89 THR A O 1
ATOM 687 N N . ALA A 1 90 ? -10.226 -1.450 -17.163 1.00 60.81 90 ALA A N 1
ATOM 688 C CA . ALA A 1 90 ? -10.503 -2.219 -18.359 1.00 60.81 90 ALA A CA 1
ATOM 689 C C . ALA A 1 90 ? -9.144 -2.457 -19.018 1.00 60.81 90 ALA A C 1
ATOM 691 O O . ALA A 1 90 ? -8.423 -1.493 -19.301 1.00 60.81 90 ALA A O 1
ATOM 692 N N . LEU A 1 91 ? -8.766 -3.730 -19.205 1.00 59.44 91 LEU A N 1
ATOM 693 C CA . LEU A 1 91 ? -7.661 -4.055 -20.101 1.00 59.44 91 LEU A CA 1
ATOM 694 C C . LEU A 1 91 ? -7.913 -3.219 -21.349 1.00 59.44 91 LEU A C 1
ATOM 696 O O . LEU A 1 91 ? -9.070 -3.226 -21.788 1.00 59.44 91 LEU A O 1
ATOM 700 N N . PRO A 1 92 ? -6.925 -2.463 -21.868 1.00 57.31 92 PRO A N 1
ATOM 701 C CA . PRO A 1 92 ? -7.125 -1.745 -23.108 1.00 57.31 92 PRO A CA 1
ATOM 702 C C . PRO A 1 92 ? -7.634 -2.800 -24.069 1.00 57.31 92 PRO A C 1
ATOM 704 O O . PRO A 1 92 ? -6.914 -3.738 -24.420 1.00 57.31 92 PRO A O 1
ATOM 707 N N . ARG A 1 93 ? -8.933 -2.724 -24.373 1.00 48.47 93 ARG A N 1
ATOM 708 C CA . ARG A 1 93 ? -9.537 -3.538 -25.400 1.00 48.47 93 ARG A CA 1
ATOM 709 C C . ARG A 1 93 ? -8.710 -3.075 -26.569 1.00 48.47 93 ARG A C 1
ATOM 711 O O . ARG A 1 93 ? -8.795 -1.901 -26.922 1.00 48.47 93 ARG A O 1
ATOM 718 N N . SER A 1 94 ? -7.794 -3.918 -27.045 1.00 53.41 94 SER A N 1
ATOM 719 C CA . SER A 1 94 ? -7.201 -3.667 -28.339 1.00 53.41 94 SER A CA 1
ATOM 720 C C . SER A 1 94 ? -8.425 -3.458 -29.200 1.00 53.41 94 SER A C 1
ATOM 722 O O . SER A 1 94 ? -9.220 -4.400 -29.330 1.00 53.41 94 SER A O 1
ATOM 724 N N . GLU A 1 95 ? -8.640 -2.205 -29.618 1.00 49.56 95 GLU A N 1
ATOM 725 C CA . GLU A 1 95 ? -9.539 -1.836 -30.701 1.00 49.56 95 GLU A CA 1
ATOM 726 C C . GLU A 1 95 ? -9.525 -3.042 -31.624 1.00 49.56 95 GLU A C 1
ATOM 728 O O . GLU A 1 95 ? -8.409 -3.475 -31.954 1.00 49.56 95 GLU A O 1
ATOM 733 N N . PRO A 1 96 ? -10.671 -3.708 -31.879 1.00 49.47 96 PRO A N 1
ATOM 734 C CA . PRO A 1 96 ? -10.666 -4.884 -32.726 1.00 49.47 96 PRO A CA 1
ATOM 735 C C . PRO A 1 96 ? -9.912 -4.448 -33.964 1.00 49.47 96 PRO A C 1
ATOM 737 O O . PRO A 1 96 ? -10.372 -3.545 -34.657 1.00 49.47 96 PRO A O 1
ATOM 740 N N . ASN A 1 97 ? -8.694 -4.969 -34.131 1.00 49.94 97 ASN A N 1
ATOM 741 C CA . ASN A 1 97 ? -7.837 -4.564 -35.219 1.00 49.94 97 ASN A CA 1
ATOM 742 C C . ASN A 1 97 ? -8.664 -4.974 -36.428 1.00 49.94 97 ASN A C 1
ATOM 744 O O . ASN A 1 97 ? -8.796 -6.158 -36.727 1.00 49.94 97 ASN A O 1
ATOM 748 N N . THR A 1 98 ? -9.299 -4.000 -37.070 1.00 50.56 98 THR A N 1
ATOM 749 C CA . THR A 1 98 ? -10.009 -4.181 -38.332 1.00 50.56 98 THR A CA 1
ATOM 750 C C . THR A 1 98 ? -9.015 -4.487 -39.444 1.00 50.56 98 THR A C 1
ATOM 752 O O . THR A 1 98 ? -9.402 -4.742 -40.576 1.00 50.56 98 THR A O 1
ATOM 755 N N . ASP A 1 99 ? -7.728 -4.589 -39.113 1.00 54.25 99 ASP A N 1
ATOM 756 C CA . ASP A 1 99 ? -6.832 -5.528 -39.749 1.00 54.25 99 ASP A CA 1
ATOM 757 C C . ASP A 1 99 ? -7.250 -6.960 -39.384 1.00 54.25 99 ASP A C 1
ATOM 759 O O . ASP A 1 99 ? -6.684 -7.613 -38.503 1.00 54.25 99 ASP A O 1
ATOM 763 N N . THR A 1 100 ? -8.236 -7.478 -40.118 1.00 58.22 100 THR A N 1
ATOM 764 C CA . THR A 1 100 ? -8.342 -8.909 -40.396 1.00 58.22 100 THR A CA 1
ATOM 765 C C . THR A 1 100 ? -6.954 -9.398 -40.807 1.00 58.22 100 THR A C 1
ATOM 767 O O . THR A 1 100 ? -6.530 -9.250 -41.959 1.00 58.22 100 THR A O 1
ATOM 770 N N . LEU A 1 101 ? -6.202 -9.917 -39.837 1.00 60.62 101 LEU A N 1
ATOM 771 C CA . LEU A 1 101 ? -4.960 -10.631 -40.060 1.00 60.62 101 LEU A CA 1
ATOM 772 C C . LEU A 1 101 ? -5.354 -11.898 -40.808 1.00 60.62 101 LEU A C 1
ATOM 774 O O . LEU A 1 101 ? -5.626 -12.933 -40.204 1.00 60.62 101 LEU A O 1
ATOM 778 N N . SER A 1 102 ? -5.422 -11.795 -42.137 1.00 69.94 102 SER A N 1
ATOM 779 C CA . SER A 1 102 ? -5.385 -12.972 -42.992 1.00 69.94 102 SER A CA 1
ATOM 780 C C . SER A 1 102 ? -4.209 -13.826 -42.525 1.00 69.94 102 SER A C 1
ATOM 782 O O . SER A 1 102 ? -3.137 -13.301 -42.192 1.00 69.94 102 SER A O 1
ATOM 784 N N . VAL A 1 103 ? -4.414 -15.140 -42.504 1.00 75.44 103 VAL A N 1
ATOM 785 C CA . VAL A 1 103 ? -3.381 -16.137 -42.199 1.00 75.44 103 VAL A CA 1
ATOM 786 C C . VAL A 1 103 ? -2.089 -15.843 -42.976 1.00 75.44 103 VAL A C 1
ATOM 788 O O . VAL A 1 103 ? -0.997 -16.067 -42.458 1.00 75.44 103 VAL A O 1
ATOM 791 N N . ASP A 1 104 ? -2.203 -15.260 -44.168 1.00 75.62 104 ASP A N 1
ATOM 792 C CA . ASP A 1 104 ? -1.075 -14.894 -45.023 1.00 75.62 104 ASP A CA 1
ATOM 793 C C . ASP A 1 104 ? -0.249 -13.735 -44.448 1.00 75.62 104 ASP A C 1
ATOM 795 O O . ASP A 1 104 ? 0.965 -13.864 -44.308 1.00 75.62 104 ASP A O 1
ATOM 799 N N . LYS A 1 105 ? -0.889 -12.667 -43.947 1.00 75.56 105 LYS A N 1
ATOM 800 C CA . LYS A 1 105 ? -0.187 -11.564 -43.258 1.00 75.56 105 LYS A CA 1
ATOM 801 C C . LYS A 1 105 ? 0.558 -12.059 -42.012 1.00 75.56 105 LYS A C 1
ATOM 803 O O . LYS A 1 105 ? 1.605 -11.518 -41.648 1.00 75.56 105 LYS A O 1
ATOM 808 N N . LEU A 1 106 ? 0.013 -13.070 -41.329 1.00 80.38 106 LEU A N 1
ATOM 809 C CA . LEU A 1 106 ? 0.642 -13.665 -40.149 1.00 80.38 106 LEU A CA 1
ATOM 810 C C . LEU A 1 106 ? 1.859 -14.521 -40.528 1.00 80.38 106 LEU A C 1
ATOM 812 O O . LEU A 1 106 ? 2.898 -14.434 -39.871 1.00 80.38 106 LEU A O 1
ATOM 816 N N . LYS A 1 107 ? 1.746 -15.309 -41.605 1.00 82.62 107 LYS A N 1
ATOM 817 C CA . LYS A 1 107 ? 2.859 -16.079 -42.175 1.00 82.62 107 LYS A CA 1
ATOM 818 C C . LYS A 1 107 ? 3.988 -15.165 -42.633 1.00 82.62 107 LYS A C 1
ATOM 820 O O . LYS A 1 107 ? 5.141 -15.449 -42.324 1.00 82.62 107 LYS A O 1
ATOM 825 N N . ASP A 1 108 ? 3.669 -14.048 -43.276 1.00 84.94 108 ASP A N 1
ATOM 826 C CA . ASP A 1 108 ? 4.673 -13.088 -43.733 1.00 84.94 108 ASP A CA 1
ATOM 827 C C . ASP A 1 108 ? 5.431 -12.472 -42.557 1.00 84.94 108 ASP A C 1
ATOM 829 O O . ASP A 1 108 ? 6.661 -12.484 -42.536 1.00 84.94 108 ASP A O 1
ATOM 833 N N . LYS A 1 109 ? 4.721 -12.032 -41.507 1.00 83.12 109 LYS A N 1
ATOM 834 C CA . LYS A 1 109 ? 5.363 -11.528 -40.279 1.00 83.12 109 LYS A CA 1
ATOM 835 C C . LYS A 1 109 ? 6.234 -12.588 -39.605 1.00 83.12 109 LYS A C 1
ATOM 837 O O . LYS A 1 109 ? 7.324 -12.271 -39.128 1.00 83.12 109 LYS A O 1
ATOM 842 N N . PHE A 1 110 ? 5.779 -13.840 -39.577 1.00 88.44 110 PHE A N 1
ATOM 843 C CA . PHE A 1 110 ? 6.553 -14.948 -39.023 1.00 88.44 110 PHE A CA 1
ATOM 844 C C . PHE A 1 110 ? 7.825 -15.223 -39.835 1.00 88.44 110 PHE A C 1
ATOM 846 O O . PHE A 1 110 ? 8.897 -15.388 -39.253 1.00 88.44 110 PHE A O 1
ATOM 853 N N . ASN A 1 111 ? 7.730 -15.224 -41.165 1.00 90.56 111 ASN A N 1
ATOM 854 C CA . ASN A 1 111 ? 8.873 -15.430 -42.051 1.00 90.56 111 ASN A CA 1
ATOM 855 C C . ASN A 1 111 ? 9.893 -14.295 -41.912 1.00 90.56 111 ASN A C 1
ATOM 857 O O . ASN A 1 111 ? 11.073 -14.567 -41.709 1.00 90.56 111 ASN A O 1
ATOM 861 N N . VAL A 1 112 ? 9.439 -13.039 -41.870 1.00 88.88 112 VAL A N 1
ATOM 862 C CA . VAL A 1 112 ? 10.310 -11.877 -41.627 1.00 88.88 112 VAL A CA 1
ATOM 863 C C . VAL A 1 112 ? 11.036 -11.998 -40.283 1.00 88.88 112 VAL A C 1
ATOM 865 O O . VAL A 1 112 ? 12.252 -11.815 -40.216 1.00 88.88 112 VAL A O 1
ATOM 868 N N . ALA A 1 113 ? 10.331 -12.362 -39.208 1.00 87.69 113 ALA A N 1
ATOM 869 C CA . ALA A 1 113 ? 10.948 -12.549 -37.893 1.00 87.69 113 ALA A CA 1
ATOM 870 C C . ALA A 1 113 ? 11.956 -13.718 -37.877 1.00 87.69 113 ALA A C 1
ATOM 872 O O . ALA A 1 113 ? 13.020 -13.632 -37.254 1.00 87.69 113 ALA A O 1
ATOM 873 N N . LYS A 1 114 ? 11.650 -14.808 -38.588 1.00 91.81 114 LYS A N 1
ATOM 874 C CA . LYS A 1 114 ? 12.529 -15.975 -38.738 1.00 91.81 114 LYS A CA 1
ATOM 875 C C . LYS A 1 114 ? 13.805 -15.632 -39.515 1.00 91.81 114 LYS A C 1
ATOM 877 O O . LYS A 1 114 ? 14.893 -16.077 -39.128 1.00 91.81 114 LYS A O 1
ATOM 882 N N . ASP A 1 115 ? 13.692 -14.820 -40.559 1.00 89.94 115 ASP A N 1
ATOM 883 C CA . ASP A 1 115 ? 14.826 -14.375 -41.368 1.00 89.94 115 ASP A CA 1
ATOM 884 C C . ASP A 1 115 ? 15.724 -13.418 -40.583 1.00 89.94 115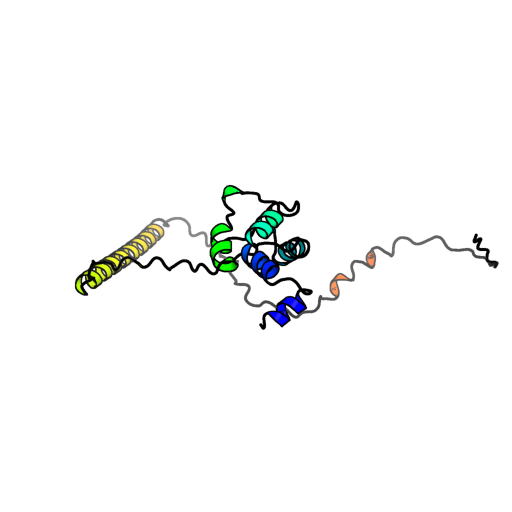 ASP A C 1
ATOM 886 O O . ASP A 1 115 ? 16.940 -13.615 -40.545 1.00 89.94 115 ASP A O 1
ATOM 890 N N . GLN A 1 116 ? 15.141 -12.468 -39.846 1.00 88.19 116 GLN A N 1
ATOM 891 C CA . GLN A 1 116 ? 15.886 -11.578 -38.948 1.00 88.19 116 GLN A CA 1
ATOM 892 C C . GLN A 1 116 ? 16.657 -12.356 -37.874 1.00 88.19 116 GLN A C 1
ATOM 894 O O . GLN A 1 116 ? 17.826 -12.071 -37.605 1.00 88.19 116 GLN A O 1
ATOM 899 N N . LEU A 1 117 ? 16.042 -13.384 -37.280 1.00 87.56 117 LEU A N 1
ATOM 900 C CA . LEU A 1 117 ? 16.718 -14.239 -36.304 1.00 87.56 117 LEU A CA 1
ATOM 901 C C . LEU A 1 117 ? 17.878 -15.018 -36.938 1.00 87.56 117 LEU A C 1
ATOM 903 O O . LEU A 1 117 ? 18.935 -15.175 -36.322 1.00 87.56 117 LEU A O 1
ATOM 907 N N . SER A 1 118 ? 17.694 -15.499 -38.166 1.00 85.94 118 SER A N 1
ATOM 908 C CA . SER A 1 118 ? 18.726 -16.230 -38.903 1.00 85.94 118 SER A CA 1
ATOM 909 C C . SER A 1 118 ? 19.898 -15.322 -39.281 1.00 85.94 118 SER A C 1
ATOM 911 O O . SER A 1 118 ? 21.051 -15.714 -39.102 1.00 85.94 118 SER A O 1
ATOM 913 N N . GLN A 1 119 ? 19.624 -14.091 -39.718 1.00 85.50 119 GLN A N 1
ATOM 914 C CA . GLN A 1 119 ? 20.644 -13.072 -39.976 1.00 85.50 119 GLN A CA 1
ATOM 915 C C . GLN A 1 119 ? 21.410 -12.709 -38.701 1.00 85.50 119 GLN A C 1
ATOM 917 O O . GLN A 1 119 ? 22.638 -12.704 -38.709 1.00 85.50 119 GLN A O 1
ATOM 922 N N . LYS A 1 120 ? 20.714 -12.515 -37.574 1.00 84.50 120 LYS A N 1
ATOM 923 C CA . LYS A 1 120 ? 21.352 -12.234 -36.279 1.00 84.50 120 LYS A CA 1
ATOM 924 C C . LYS A 1 120 ? 22.269 -13.373 -35.824 1.00 84.50 120 LYS A C 1
ATOM 926 O O . LYS A 1 120 ? 23.354 -13.116 -35.311 1.00 84.50 120 LYS A O 1
ATOM 931 N N . LYS A 1 121 ? 21.867 -14.632 -36.036 1.00 85.12 121 LYS A N 1
ATOM 932 C CA . LYS A 1 121 ? 22.716 -15.800 -35.747 1.00 85.12 121 LYS A CA 1
ATOM 933 C C . LYS A 1 121 ? 23.962 -15.842 -36.632 1.00 85.12 121 LYS A C 1
ATOM 935 O O . LYS A 1 121 ? 25.037 -16.129 -36.117 1.00 85.12 121 LYS A O 1
ATOM 940 N N . LYS A 1 122 ? 23.837 -15.551 -37.931 1.00 83.88 122 LYS A N 1
ATOM 941 C CA . LYS A 1 122 ? 24.988 -15.486 -38.850 1.00 83.88 122 LYS A CA 1
ATOM 942 C C . LYS A 1 122 ? 25.959 -14.373 -38.451 1.00 83.88 122 LYS A C 1
ATOM 944 O O . LYS A 1 122 ? 27.145 -14.647 -38.310 1.00 83.88 122 LYS A O 1
ATOM 949 N N . ALA A 1 123 ? 25.444 -13.183 -38.146 1.00 81.31 123 ALA A N 1
ATOM 950 C CA . ALA A 1 123 ? 26.247 -12.061 -37.669 1.00 81.31 123 ALA A CA 1
ATOM 951 C C . ALA A 1 123 ? 26.979 -12.374 -36.348 1.00 81.31 123 ALA A C 1
ATOM 953 O O . ALA A 1 123 ? 28.152 -12.042 -36.209 1.00 81.31 123 ALA A O 1
ATOM 954 N N . ASP A 1 124 ? 26.337 -13.061 -35.391 1.00 80.44 124 ASP A N 1
ATOM 955 C CA . ASP A 1 124 ? 26.992 -13.468 -34.133 1.00 80.44 124 ASP A CA 1
ATOM 956 C C . ASP A 1 124 ? 28.110 -14.500 -34.370 1.00 80.44 124 ASP A C 1
ATOM 958 O O . ASP A 1 124 ? 29.164 -14.453 -33.736 1.00 80.44 124 ASP A O 1
ATOM 962 N N . VAL A 1 125 ? 27.917 -15.423 -35.318 1.00 77.31 125 VAL A N 1
ATOM 963 C CA . VAL A 1 125 ? 28.951 -16.393 -35.709 1.00 77.31 125 VAL A CA 1
ATOM 964 C C . VAL A 1 125 ? 30.125 -15.696 -36.402 1.00 77.31 125 VAL A C 1
ATOM 966 O O . VAL A 1 125 ? 31.273 -15.961 -36.050 1.00 77.31 125 VAL A O 1
ATOM 969 N N . GLU A 1 126 ? 29.868 -14.770 -37.324 1.00 77.81 126 GLU A N 1
ATOM 970 C CA . GLU A 1 126 ? 30.908 -13.977 -37.995 1.00 77.81 126 GLU A CA 1
ATOM 971 C C . GLU A 1 126 ? 31.678 -13.082 -37.009 1.00 77.81 126 GLU A C 1
ATOM 973 O O . GLU A 1 126 ? 32.911 -13.024 -37.056 1.00 77.81 126 GLU A O 1
ATOM 978 N N . ALA A 1 127 ? 30.992 -12.472 -36.038 1.00 74.31 127 ALA A N 1
ATOM 979 C CA . ALA A 1 127 ? 31.620 -11.714 -34.954 1.00 74.31 127 ALA A CA 1
ATOM 980 C C . ALA A 1 127 ? 32.517 -12.600 -34.063 1.00 74.31 127 ALA A C 1
ATOM 982 O O . ALA A 1 127 ? 33.598 -12.187 -33.635 1.00 74.31 127 ALA A O 1
ATOM 983 N N . ARG A 1 128 ? 32.124 -13.856 -33.809 1.00 69.88 128 ARG A N 1
ATOM 984 C CA . ARG A 1 128 ? 32.960 -14.829 -33.078 1.00 69.88 128 ARG A CA 1
ATOM 985 C C . ARG A 1 128 ? 34.165 -15.308 -33.879 1.00 69.88 128 ARG A C 1
ATOM 987 O O . ARG A 1 128 ? 35.215 -15.561 -33.296 1.00 69.88 128 ARG A O 1
ATOM 994 N N . ILE A 1 129 ? 34.031 -15.466 -35.194 1.00 71.50 129 ILE A N 1
ATOM 995 C CA . ILE A 1 129 ? 35.147 -15.877 -36.053 1.00 71.50 129 ILE A CA 1
ATOM 996 C C . ILE A 1 129 ? 36.173 -14.745 -36.154 1.00 71.50 129 ILE A C 1
ATOM 998 O O . ILE A 1 129 ? 37.355 -14.995 -35.938 1.00 71.50 129 ILE A O 1
ATOM 1002 N N . THR A 1 130 ? 35.727 -13.507 -36.381 1.00 69.06 130 THR A N 1
ATOM 1003 C CA . THR A 1 130 ? 36.597 -12.316 -36.462 1.00 69.06 130 THR A CA 1
ATOM 1004 C C . THR A 1 130 ? 37.317 -12.010 -35.147 1.00 69.06 130 THR A C 1
ATOM 1006 O O . THR A 1 130 ? 38.512 -11.725 -35.151 1.00 69.06 130 THR A O 1
ATOM 1009 N N . THR A 1 131 ? 36.652 -12.154 -33.996 1.00 64.25 131 THR A N 1
ATOM 1010 C CA . THR A 1 131 ? 37.322 -12.027 -32.685 1.00 64.25 131 THR A CA 1
ATOM 1011 C C . THR A 1 131 ? 38.341 -13.139 -32.421 1.00 64.25 131 THR A C 1
ATOM 1013 O O . THR A 1 131 ? 39.350 -12.897 -31.759 1.00 64.25 131 THR A O 1
ATOM 1016 N N . LYS A 1 132 ? 38.130 -14.345 -32.962 1.00 60.41 132 LYS A N 1
ATOM 1017 C CA . LYS A 1 132 ? 39.052 -15.482 -32.815 1.00 60.41 132 LYS A CA 1
ATOM 1018 C C . LYS A 1 132 ? 40.248 -15.416 -33.774 1.00 60.41 132 LYS A C 1
ATOM 1020 O O . LYS A 1 132 ? 41.317 -15.908 -33.423 1.00 60.41 132 LYS A O 1
ATOM 1025 N N . SER A 1 133 ? 40.101 -14.806 -34.951 1.00 57.28 133 SER A N 1
ATOM 1026 C CA . SER A 1 133 ? 41.205 -14.563 -35.893 1.00 57.28 133 SER A CA 1
ATOM 1027 C C . SER A 1 133 ? 42.017 -13.303 -35.560 1.00 57.28 133 SER A C 1
ATOM 1029 O O . SER A 1 133 ? 43.219 -13.275 -35.819 1.00 57.28 133 SER A O 1
ATOM 1031 N N . ALA A 1 134 ? 41.417 -12.308 -34.895 1.00 55.81 134 ALA A N 1
ATOM 1032 C CA . ALA A 1 134 ? 42.138 -11.155 -34.346 1.00 55.81 134 ALA A CA 1
ATOM 1033 C C . ALA A 1 134 ? 43.031 -11.511 -33.138 1.00 55.81 134 ALA A C 1
ATOM 1035 O O . ALA A 1 134 ? 43.985 -10.794 -32.842 1.00 55.81 134 ALA A O 1
ATOM 1036 N N . SER A 1 135 ? 42.786 -12.639 -32.457 1.00 53.28 135 SER A N 1
ATOM 1037 C CA . SER A 1 135 ? 43.645 -13.141 -31.377 1.00 53.28 135 SER A CA 1
ATOM 1038 C C . SER A 1 135 ? 44.782 -14.028 -31.902 1.00 53.28 135 SER A C 1
ATOM 1040 O O . SER A 1 135 ? 44.954 -15.164 -31.457 1.00 53.28 135 SER A O 1
ATOM 1042 N N . THR A 1 136 ? 45.577 -13.519 -32.841 1.00 51.59 136 THR A N 1
ATOM 1043 C CA . THR A 1 136 ? 46.906 -14.083 -33.131 1.00 51.59 136 THR A CA 1
ATOM 1044 C C . THR A 1 136 ? 47.932 -13.273 -32.345 1.00 51.59 136 THR A C 1
ATOM 1046 O O . THR A 1 136 ? 48.675 -12.467 -32.886 1.00 51.59 136 THR A O 1
ATOM 1049 N N . GLY A 1 137 ? 47.899 -13.419 -31.021 1.00 50.97 137 GLY A N 1
ATOM 1050 C CA . GLY A 1 137 ? 48.761 -12.663 -30.121 1.00 50.97 137 GLY A CA 1
ATOM 1051 C C . GLY A 1 137 ? 48.560 -13.083 -28.672 1.00 50.9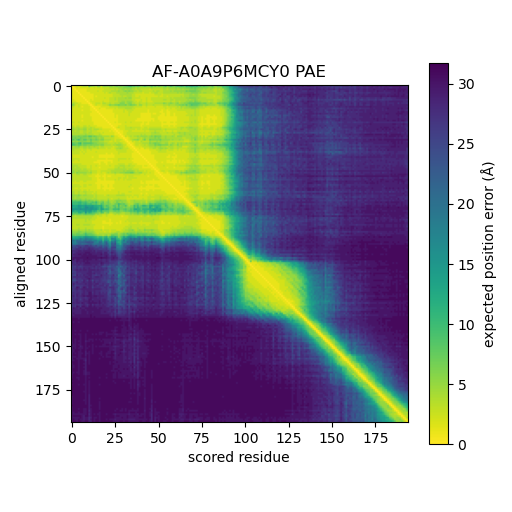7 137 GLY A C 1
ATOM 1052 O O . GLY A 1 137 ? 47.578 -12.710 -28.045 1.00 50.97 137 GLY A O 1
ATOM 1053 N N . VAL A 1 138 ? 49.515 -13.865 -28.165 1.00 47.47 138 VAL A N 1
ATOM 1054 C CA . VAL A 1 138 ? 49.752 -14.169 -26.745 1.00 47.47 138 VAL A CA 1
ATOM 1055 C C . VAL A 1 138 ? 48.586 -14.856 -26.012 1.00 47.47 138 VAL A C 1
ATOM 1057 O O . VAL A 1 138 ? 47.760 -14.241 -25.340 1.00 47.47 138 VAL A O 1
ATOM 1060 N N . ARG A 1 139 ? 48.589 -16.197 -26.041 1.00 48.16 139 ARG A N 1
ATOM 1061 C CA . ARG A 1 139 ? 47.883 -17.020 -25.046 1.00 48.16 139 ARG A CA 1
ATOM 1062 C C . ARG A 1 139 ? 48.490 -16.776 -23.659 1.00 48.16 139 ARG A C 1
ATOM 1064 O O . ARG A 1 139 ? 49.372 -17.512 -23.230 1.00 48.16 139 ARG A O 1
ATOM 1071 N N . VAL A 1 140 ? 47.972 -15.801 -22.918 1.00 48.78 140 VAL A N 1
ATOM 1072 C CA . VAL A 1 140 ? 48.025 -15.868 -21.454 1.00 48.78 140 VAL A CA 1
ATOM 1073 C C . VAL A 1 140 ? 46.858 -16.745 -21.026 1.00 48.78 140 VAL A C 1
ATOM 1075 O O . VAL A 1 140 ? 45.701 -16.324 -21.045 1.00 48.78 140 VAL A O 1
ATOM 1078 N N . SER A 1 141 ? 47.162 -17.993 -20.673 1.00 52.25 141 SER A N 1
ATOM 1079 C CA . SER A 1 141 ? 46.223 -18.892 -20.008 1.00 52.25 141 SER A CA 1
ATOM 1080 C C . SER A 1 141 ? 45.872 -18.314 -18.632 1.00 52.25 141 SER A C 1
ATOM 1082 O O . SER A 1 141 ? 46.476 -18.653 -17.618 1.00 52.25 141 SER A O 1
ATOM 1084 N N . ARG A 1 142 ? 44.906 -17.391 -18.573 1.00 47.78 142 ARG A N 1
ATOM 1085 C CA . ARG A 1 142 ? 44.232 -17.059 -17.317 1.00 47.78 142 ARG A CA 1
ATOM 1086 C C . ARG A 1 142 ? 43.252 -18.186 -17.027 1.00 47.78 142 ARG A C 1
ATOM 1088 O O . ARG A 1 142 ? 42.113 -18.166 -17.492 1.00 47.78 142 ARG A O 1
ATOM 1095 N N . HIS A 1 143 ? 43.703 -19.164 -16.247 1.00 45.31 143 HIS A N 1
ATOM 1096 C CA . HIS A 1 143 ? 42.808 -20.050 -15.516 1.00 45.31 143 HIS A CA 1
ATOM 1097 C C . HIS A 1 143 ? 41.772 -19.186 -14.782 1.00 45.31 143 HIS A C 1
ATOM 1099 O O . HIS A 1 143 ? 42.106 -18.452 -13.853 1.00 45.31 143 HIS A O 1
ATOM 1105 N N . LYS A 1 144 ? 40.503 -19.250 -15.202 1.00 51.56 144 LYS A N 1
ATOM 1106 C CA . LYS A 1 144 ? 39.377 -18.709 -14.430 1.00 51.56 144 LYS A CA 1
ATOM 1107 C C . LYS A 1 144 ? 39.127 -19.617 -13.225 1.00 51.56 144 LYS A C 1
ATOM 1109 O O . LYS A 1 144 ? 38.164 -20.375 -13.192 1.00 51.56 144 LYS A O 1
ATOM 1114 N N . ALA A 1 145 ? 40.007 -19.550 -12.235 1.00 51.88 145 ALA A N 1
ATOM 1115 C CA . ALA A 1 145 ? 39.789 -20.151 -10.929 1.00 51.88 145 ALA A CA 1
ATOM 1116 C C . ALA A 1 145 ? 38.895 -19.228 -10.078 1.00 51.88 145 ALA A C 1
ATOM 1118 O O . ALA A 1 145 ? 39.386 -18.603 -9.151 1.00 51.88 145 ALA A O 1
ATOM 1119 N N . SER A 1 146 ? 37.608 -19.079 -10.430 1.00 55.56 146 SER A N 1
ATOM 1120 C CA . SER A 1 146 ? 36.575 -18.490 -9.538 1.00 55.56 146 SER A CA 1
ATOM 1121 C C . SER A 1 146 ? 35.147 -18.501 -10.116 1.00 55.56 146 SER A C 1
ATOM 1123 O O . SER A 1 146 ? 34.352 -17.602 -9.857 1.00 55.56 146 SER A O 1
ATOM 1125 N N . GLN A 1 147 ? 34.770 -19.519 -10.893 1.00 49.75 147 GLN A N 1
ATOM 1126 C CA . GLN A 1 147 ? 33.348 -19.800 -11.166 1.00 49.75 147 GLN A CA 1
ATOM 1127 C C . GLN A 1 147 ? 32.971 -21.229 -10.772 1.00 49.75 147 GLN A C 1
ATOM 1129 O O . GLN A 1 147 ? 32.205 -21.911 -11.448 1.00 49.75 147 GLN A O 1
ATOM 1134 N N . GLN A 1 148 ? 33.490 -21.686 -9.631 1.00 51.78 148 GLN A N 1
ATOM 1135 C CA . GLN A 1 148 ? 32.801 -22.732 -8.893 1.00 51.78 148 GLN A CA 1
ATOM 1136 C C . GLN A 1 148 ? 31.585 -22.084 -8.240 1.00 51.78 148 GLN A C 1
ATOM 1138 O O . GLN A 1 148 ? 31.685 -21.304 -7.297 1.00 51.78 148 GLN A O 1
ATOM 1143 N N . PHE A 1 149 ? 30.428 -22.360 -8.831 1.00 44.66 149 PHE A N 1
ATOM 1144 C CA . PHE A 1 149 ? 29.134 -22.155 -8.213 1.00 44.66 149 PHE A CA 1
ATOM 1145 C C . PHE A 1 149 ? 29.184 -22.695 -6.778 1.00 44.66 149 PHE A C 1
ATOM 1147 O O . PHE A 1 149 ? 29.362 -23.898 -6.592 1.00 44.66 149 PHE A O 1
ATOM 1154 N N . ASN A 1 150 ? 28.965 -21.830 -5.785 1.00 50.50 150 ASN A N 1
ATOM 1155 C CA . ASN A 1 150 ? 28.557 -22.230 -4.437 1.00 50.50 150 ASN A CA 1
ATOM 1156 C C . ASN A 1 150 ? 27.161 -22.878 -4.519 1.00 50.50 150 ASN A C 1
ATOM 1158 O O . ASN A 1 150 ? 26.145 -22.289 -4.153 1.00 50.50 150 ASN A O 1
ATOM 1162 N N . ARG A 1 151 ? 27.100 -24.093 -5.071 1.00 55.44 151 ARG A N 1
ATOM 1163 C CA . ARG A 1 151 ? 26.044 -25.059 -4.782 1.00 55.44 151 ARG A CA 1
ATOM 1164 C C . ARG A 1 151 ? 26.365 -25.634 -3.404 1.00 55.44 151 ARG A C 1
ATOM 1166 O O . ARG A 1 151 ? 27.526 -25.879 -3.108 1.00 55.44 151 ARG A O 1
ATOM 1173 N N . TYR A 1 152 ? 25.323 -25.821 -2.601 1.00 49.50 152 TYR A N 1
ATOM 1174 C CA . TYR A 1 152 ? 25.320 -26.220 -1.186 1.00 49.50 152 TYR A CA 1
ATOM 1175 C C . TYR A 1 152 ? 25.445 -25.067 -0.177 1.00 49.50 152 TYR A C 1
ATOM 1177 O O . TYR A 1 152 ? 26.482 -24.796 0.421 1.00 49.50 152 TYR A O 1
ATOM 1185 N N . ARG A 1 153 ? 24.284 -24.451 0.086 1.00 50.84 153 ARG A N 1
ATOM 1186 C CA . ARG A 1 153 ? 23.915 -24.023 1.439 1.00 50.84 153 ARG A CA 1
ATOM 1187 C C . ARG A 1 153 ? 24.095 -25.217 2.385 1.00 50.84 153 ARG A C 1
ATOM 1189 O O . ARG A 1 153 ? 23.434 -26.231 2.194 1.00 50.84 153 ARG A O 1
ATOM 1196 N N . VAL A 1 154 ? 24.929 -25.072 3.410 1.00 49.12 154 VAL A N 1
ATOM 1197 C CA . VAL A 1 154 ? 24.835 -25.871 4.639 1.00 49.12 154 VAL A CA 1
ATOM 1198 C C . VAL A 1 154 ? 24.223 -24.950 5.690 1.00 49.12 154 VAL A C 1
ATOM 1200 O O . VAL A 1 154 ? 24.923 -24.302 6.461 1.00 49.12 154 VAL A O 1
ATOM 1203 N N . ILE A 1 155 ? 22.899 -24.811 5.637 1.00 57.94 155 ILE A N 1
ATOM 1204 C CA . ILE A 1 155 ? 22.108 -24.343 6.775 1.00 57.94 155 ILE A CA 1
ATOM 1205 C C . ILE A 1 155 ? 21.853 -25.620 7.570 1.00 57.94 155 ILE A C 1
ATOM 1207 O O . ILE A 1 155 ? 20.974 -26.370 7.183 1.00 57.94 155 ILE A O 1
ATOM 1211 N N . ASP A 1 156 ? 22.768 -25.942 8.486 1.00 53.25 156 ASP A N 1
ATOM 1212 C CA . ASP A 1 156 ? 22.601 -26.846 9.644 1.00 53.25 156 ASP A CA 1
ATOM 1213 C C . ASP A 1 156 ? 23.977 -27.296 10.152 1.00 53.25 156 ASP A C 1
ATOM 1215 O O . ASP A 1 156 ? 24.350 -28.468 10.150 1.00 53.25 156 ASP A O 1
ATOM 1219 N N . LYS A 1 157 ? 24.775 -26.328 10.604 1.00 53.28 157 LYS A N 1
ATOM 1220 C CA . LYS A 1 157 ? 25.823 -26.600 11.587 1.00 53.28 157 LYS A CA 1
ATOM 1221 C C . LYS A 1 157 ? 25.641 -25.606 12.730 1.00 53.28 157 LYS A C 1
ATOM 1223 O O . LYS A 1 157 ? 25.680 -24.403 12.461 1.00 53.28 157 LYS A O 1
ATOM 1228 N N . PRO A 1 158 ? 25.427 -26.056 13.979 1.00 54.22 158 PRO A N 1
ATOM 1229 C CA . PRO A 1 158 ? 25.536 -25.155 15.115 1.00 54.22 158 PRO A CA 1
ATOM 1230 C C . PRO A 1 158 ? 26.956 -24.563 15.143 1.00 54.22 158 PRO A C 1
ATOM 1232 O O . PRO A 1 158 ? 27.897 -25.208 14.664 1.00 54.22 158 PRO A O 1
ATOM 1235 N N . PRO A 1 159 ? 27.126 -23.325 15.641 1.00 52.16 159 PRO A N 1
ATOM 1236 C CA . PRO A 1 159 ? 28.414 -22.644 15.619 1.00 52.16 159 PRO A CA 1
ATOM 1237 C C . PRO A 1 159 ? 29.479 -23.505 16.305 1.00 52.16 159 PRO A C 1
ATOM 1239 O O . PRO A 1 159 ? 29.275 -23.984 17.421 1.00 52.16 159 PRO A O 1
ATOM 1242 N N . SER A 1 160 ? 30.614 -23.709 15.632 1.00 54.06 160 SER A N 1
ATOM 1243 C CA . SER A 1 160 ? 31.748 -24.428 16.204 1.00 54.06 160 SER A CA 1
ATOM 1244 C C . SER A 1 160 ? 32.235 -23.709 17.467 1.00 54.06 160 SER A C 1
ATOM 1246 O O . SER A 1 160 ? 32.437 -22.493 17.475 1.00 54.06 160 SER A O 1
ATOM 1248 N N . GLN A 1 161 ? 32.444 -24.470 18.545 1.00 56.00 161 GLN A N 1
ATOM 1249 C CA . GLN A 1 161 ? 32.898 -23.994 19.864 1.00 56.00 161 GLN A CA 1
ATOM 1250 C C . GLN A 1 161 ? 34.314 -23.375 19.867 1.00 56.00 161 GLN A C 1
ATOM 1252 O O . GLN A 1 161 ? 34.837 -22.988 20.907 1.00 56.00 161 GLN A O 1
ATOM 1257 N N . GLU A 1 162 ? 34.940 -23.207 18.706 1.00 51.34 162 GLU A N 1
ATOM 1258 C CA . GLU A 1 162 ? 36.330 -22.771 18.579 1.00 51.34 162 GLU A CA 1
ATOM 1259 C C . GLU A 1 162 ? 36.528 -21.257 18.780 1.00 51.34 162 GLU A C 1
ATOM 1261 O O . GLU A 1 162 ? 37.651 -20.783 18.927 1.00 51.34 162 GLU A O 1
ATOM 1266 N N . ARG A 1 163 ? 35.443 -20.470 18.856 1.00 49.16 163 ARG A N 1
ATOM 1267 C CA . ARG A 1 163 ? 35.509 -19.018 19.129 1.00 49.16 163 ARG A CA 1
ATOM 1268 C C . ARG A 1 163 ? 35.305 -18.615 20.594 1.00 49.16 163 ARG A C 1
ATOM 1270 O O . ARG A 1 163 ? 35.313 -17.419 20.881 1.00 49.16 163 ARG A O 1
ATOM 1277 N N . GLN A 1 164 ? 35.167 -19.558 21.529 1.00 46.06 164 GLN A N 1
ATOM 1278 C CA . GLN A 1 164 ? 35.131 -19.229 22.966 1.00 46.06 164 GLN A CA 1
ATOM 1279 C C . GLN A 1 164 ? 36.524 -19.138 23.614 1.00 46.06 164 GLN A C 1
ATOM 1281 O O . GLN A 1 164 ? 36.683 -18.417 24.593 1.00 46.06 164 GLN A O 1
ATOM 1286 N N . ALA A 1 165 ? 37.568 -19.719 23.013 1.00 46.75 165 ALA A N 1
ATOM 1287 C CA . ALA A 1 165 ? 38.912 -19.746 23.603 1.00 46.75 165 ALA A CA 1
ATOM 1288 C C . ALA A 1 165 ? 39.690 -18.410 23.554 1.00 46.75 165 ALA A C 1
ATOM 1290 O O . ALA A 1 165 ? 40.744 -18.292 24.179 1.00 46.75 165 ALA A O 1
ATOM 1291 N N . TRP A 1 166 ? 39.197 -17.382 22.848 1.00 42.25 166 TRP A N 1
ATOM 1292 C CA . TRP A 1 166 ? 39.865 -16.070 22.811 1.00 42.25 166 TRP A CA 1
ATOM 1293 C C . TRP A 1 166 ? 39.423 -15.096 23.905 1.00 42.25 166 TRP A C 1
ATOM 1295 O O . TRP A 1 166 ? 40.123 -14.113 24.145 1.00 42.25 166 TRP A O 1
ATOM 1305 N N . LYS A 1 167 ? 38.308 -15.356 24.601 1.00 43.78 167 LYS A N 1
ATOM 1306 C CA . LYS A 1 167 ? 37.859 -14.483 25.699 1.00 43.78 167 LYS A CA 1
ATOM 1307 C C . LYS A 1 167 ? 38.517 -14.809 27.042 1.00 43.78 167 LYS A C 1
ATOM 1309 O O . LYS A 1 167 ? 38.640 -13.913 27.872 1.00 43.78 167 LYS A O 1
ATOM 1314 N N . ASP A 1 168 ? 39.052 -16.017 27.207 1.00 47.97 168 ASP A N 1
ATOM 1315 C CA . ASP A 1 168 ? 39.640 -16.448 28.483 1.00 47.97 168 ASP A CA 1
ATOM 1316 C C . ASP A 1 168 ? 41.148 -16.174 28.610 1.00 47.97 168 ASP A C 1
ATOM 1318 O O . ASP A 1 168 ? 41.699 -16.254 29.705 1.00 47.97 168 ASP A O 1
ATOM 1322 N N . LYS A 1 169 ? 41.829 -15.748 27.534 1.00 43.88 169 LYS A N 1
ATOM 1323 C CA . LYS A 1 169 ? 43.255 -15.361 27.590 1.00 43.88 169 LYS A CA 1
ATOM 1324 C C . LYS A 1 169 ? 43.526 -13.888 27.912 1.00 43.88 169 LYS A C 1
ATOM 1326 O O . LYS A 1 169 ? 44.680 -13.537 28.126 1.00 43.88 169 LYS A O 1
ATOM 1331 N N . VAL A 1 170 ? 42.503 -13.037 28.012 1.00 47.03 170 VAL A N 1
ATOM 1332 C CA . VAL A 1 170 ? 42.678 -11.630 28.442 1.00 47.03 170 VAL A CA 1
ATOM 1333 C C . VAL A 1 170 ? 42.473 -11.458 29.957 1.00 47.03 170 VAL A C 1
ATOM 1335 O O . VAL A 1 170 ? 42.758 -10.400 30.504 1.00 47.03 170 VAL A O 1
ATOM 1338 N N . LYS A 1 171 ? 42.043 -12.502 30.682 1.00 45.09 171 LYS A N 1
ATOM 1339 C CA . LYS A 1 171 ? 41.687 -12.391 32.109 1.00 45.09 171 LYS A CA 1
ATOM 1340 C C . LYS A 1 171 ? 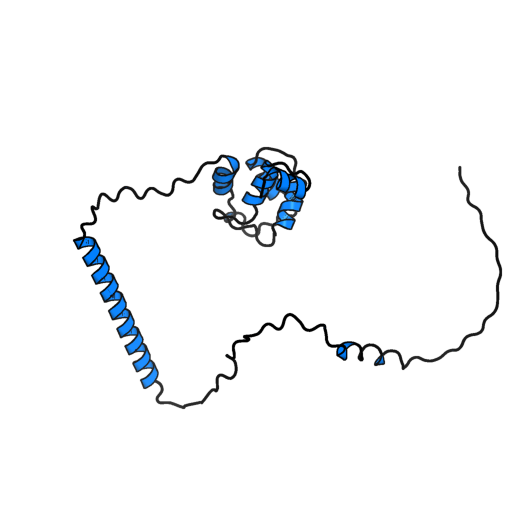42.733 -12.926 33.103 1.00 45.09 171 LYS A C 1
ATOM 1342 O O . LYS A 1 171 ? 42.428 -13.010 34.286 1.00 45.09 171 LYS A O 1
ATOM 1347 N N . VAL A 1 172 ? 43.947 -13.278 32.659 1.00 45.88 172 VAL A N 1
ATOM 1348 C CA . VAL A 1 172 ? 44.962 -13.949 33.513 1.00 45.88 172 VAL A CA 1
ATOM 1349 C C . VAL A 1 172 ? 46.195 -13.082 33.844 1.00 45.88 172 VAL A C 1
ATOM 1351 O O . VAL A 1 172 ? 47.046 -13.504 34.615 1.00 45.88 172 VAL A O 1
ATOM 1354 N N . THR A 1 173 ? 46.276 -11.824 33.398 1.00 46.56 173 THR A N 1
ATOM 1355 C CA . THR A 1 173 ? 47.409 -10.923 33.733 1.00 46.56 173 THR A CA 1
ATOM 1356 C C . THR A 1 173 ? 46.999 -9.673 34.515 1.00 46.56 173 THR A C 1
ATOM 1358 O O . THR A 1 173 ? 47.456 -8.572 34.235 1.00 46.56 173 THR A O 1
ATOM 1361 N N . ALA A 1 174 ? 46.141 -9.842 35.525 1.00 37.69 174 ALA A N 1
ATOM 1362 C CA . ALA A 1 174 ? 45.943 -8.841 36.579 1.00 37.69 174 ALA A CA 1
ATOM 1363 C C . ALA A 1 174 ? 45.484 -9.493 37.902 1.00 37.69 174 ALA A C 1
ATOM 1365 O O . ALA A 1 174 ? 44.412 -9.200 38.423 1.00 37.69 174 ALA A O 1
ATOM 1366 N N . GLY A 1 175 ? 46.290 -10.411 38.444 1.00 36.34 175 GLY A N 1
ATOM 1367 C CA . GLY A 1 175 ? 46.475 -10.468 39.903 1.00 36.34 175 GLY A CA 1
ATOM 1368 C C . GLY A 1 175 ? 47.483 -9.368 40.277 1.00 36.34 175 GLY A C 1
ATOM 1369 O O . GLY A 1 175 ? 48.324 -9.030 39.457 1.00 36.34 175 GLY A O 1
ATOM 1370 N N . ALA A 1 176 ? 47.487 -8.740 41.445 1.00 35.88 176 ALA A N 1
ATOM 1371 C CA . ALA A 1 176 ? 46.987 -9.179 42.729 1.00 35.88 176 ALA A CA 1
ATOM 1372 C C . ALA A 1 176 ? 46.896 -7.977 43.687 1.00 35.88 176 ALA A C 1
ATOM 1374 O O . ALA A 1 176 ? 47.790 -7.136 43.702 1.00 35.88 176 ALA A O 1
ATOM 1375 N N . ALA A 1 177 ? 45.871 -7.952 44.537 1.00 34.69 177 ALA A N 1
ATOM 1376 C CA . ALA A 1 177 ? 45.956 -7.384 45.882 1.00 34.69 177 ALA A CA 1
ATOM 1377 C C . ALA A 1 177 ? 44.865 -8.037 46.746 1.00 34.69 177 ALA A C 1
ATOM 1379 O O . ALA A 1 177 ? 43.677 -7.943 46.446 1.00 34.69 177 ALA A O 1
ATOM 1380 N N . SER A 1 178 ? 45.312 -8.779 47.758 1.00 39.75 178 SER A N 1
ATOM 1381 C CA . SER A 1 178 ? 44.513 -9.620 48.655 1.00 39.75 178 SER A CA 1
ATOM 1382 C C . SER A 1 178 ? 43.646 -8.837 49.660 1.00 39.75 178 SER A C 1
ATOM 1384 O O . SER A 1 178 ? 43.896 -7.656 49.896 1.00 39.75 178 SER A O 1
ATOM 1386 N N . PRO A 1 179 ? 42.656 -9.507 50.287 1.00 44.69 179 PRO A N 1
ATOM 1387 C CA . PRO A 1 179 ? 41.628 -8.898 51.127 1.00 44.69 179 PRO A CA 1
ATOM 1388 C C . PRO A 1 179 ? 41.947 -8.960 52.631 1.00 44.69 179 PRO A C 1
ATOM 1390 O O . PRO A 1 179 ? 42.552 -9.917 53.112 1.00 44.69 179 PRO A O 1
ATOM 1393 N N . GLN A 1 180 ? 41.419 -8.000 53.395 1.00 34.31 180 GLN A N 1
ATOM 1394 C CA . GLN A 1 180 ? 41.141 -8.159 54.825 1.00 34.31 180 GLN A CA 1
ATOM 1395 C C . GLN A 1 180 ? 39.703 -7.710 55.128 1.00 34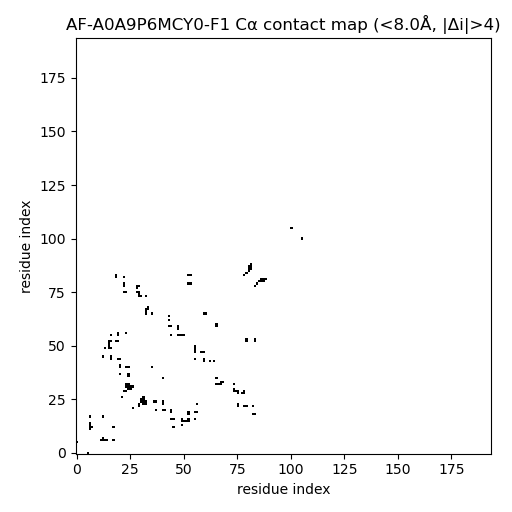.31 180 GLN A C 1
ATOM 1397 O O . GLN A 1 180 ? 39.299 -6.590 54.829 1.00 34.31 180 GLN A O 1
ATOM 1402 N N . GLN A 1 181 ? 38.935 -8.639 55.693 1.00 38.03 181 GLN A N 1
ATOM 1403 C CA . GLN A 1 181 ? 37.665 -8.440 56.404 1.00 38.03 181 GLN A CA 1
ATOM 1404 C C . GLN A 1 181 ? 37.956 -7.809 57.792 1.00 38.03 181 GLN A C 1
ATOM 1406 O O . GLN A 1 181 ? 39.089 -7.973 58.253 1.00 38.03 181 GLN A O 1
ATOM 1411 N N . PRO A 1 182 ? 37.000 -7.152 58.500 1.00 45.78 182 PRO A N 1
ATOM 1412 C CA . PRO A 1 182 ? 35.878 -7.898 59.092 1.00 45.78 182 PRO A CA 1
ATOM 1413 C C . PRO A 1 182 ? 34.525 -7.159 59.319 1.00 45.78 182 PRO A C 1
ATOM 1415 O O . PRO A 1 182 ? 34.434 -5.947 59.460 1.00 45.78 182 PRO A O 1
ATOM 1418 N N . THR A 1 183 ? 33.481 -7.998 59.379 1.00 40.16 183 THR A N 1
ATOM 1419 C CA . THR A 1 183 ? 32.300 -8.018 60.283 1.00 40.16 183 THR A CA 1
ATOM 1420 C C . THR A 1 183 ? 31.331 -6.827 60.445 1.00 40.16 183 THR A C 1
ATOM 1422 O O . THR A 1 183 ? 31.641 -5.816 61.058 1.00 40.16 183 THR A O 1
ATOM 1425 N N . SER A 1 184 ? 30.081 -7.108 60.035 1.00 39.16 184 SER A N 1
ATOM 1426 C CA . SER A 1 184 ? 28.777 -6.910 60.717 1.00 39.16 184 SER A CA 1
ATOM 1427 C C . SER A 1 184 ? 28.431 -5.590 61.430 1.00 39.16 184 SER A C 1
ATOM 1429 O O . SER A 1 184 ? 29.010 -5.263 62.458 1.00 39.16 184 SER A O 1
ATOM 1431 N N . SER A 1 185 ? 27.291 -4.989 61.069 1.00 37.53 185 SER A N 1
ATOM 1432 C CA . SER A 1 185 ? 26.121 -4.938 61.970 1.00 37.53 185 SER A CA 1
ATOM 1433 C C . SER A 1 185 ? 24.875 -4.333 61.308 1.00 37.53 185 SER A C 1
ATOM 1435 O O . SER A 1 185 ? 24.913 -3.496 60.413 1.00 37.53 185 SER A O 1
ATOM 1437 N N . THR A 1 186 ? 23.764 -4.879 61.770 1.00 40.34 186 THR A N 1
ATOM 1438 C CA . THR A 1 186 ? 22.347 -4.712 61.467 1.00 40.34 186 THR A CA 1
ATOM 1439 C C . THR A 1 186 ? 21.796 -3.340 61.882 1.00 40.34 186 THR A C 1
ATOM 1441 O O . THR A 1 186 ? 22.059 -2.919 63.005 1.00 40.34 186 THR A O 1
ATOM 1444 N N . SER A 1 187 ? 20.929 -2.709 61.074 1.00 38.25 187 SER A N 1
ATOM 1445 C CA . SER A 1 187 ? 19.559 -2.306 61.489 1.00 38.25 187 SER A CA 1
ATOM 1446 C C . SER A 1 187 ? 18.786 -1.513 60.413 1.00 38.25 187 SER A C 1
ATOM 1448 O O . SER A 1 187 ? 19.403 -0.782 59.640 1.00 38.25 187 SER A O 1
ATOM 1450 N N . PRO A 1 188 ? 17.440 -1.639 60.347 1.00 53.88 188 PRO A N 1
ATOM 1451 C CA . PRO A 1 188 ? 16.603 -1.018 59.317 1.00 53.88 188 PRO A CA 1
ATOM 1452 C C . PRO A 1 188 ? 15.707 0.146 59.808 1.00 53.88 188 PRO A C 1
ATOM 1454 O O . PRO A 1 188 ? 15.346 0.208 60.980 1.00 53.88 188 PRO A O 1
ATOM 1457 N N . ARG A 1 189 ? 15.188 0.905 58.816 1.00 40.56 189 ARG A N 1
ATOM 1458 C CA . ARG A 1 189 ? 13.952 1.744 58.802 1.00 40.56 189 ARG A CA 1
ATOM 1459 C C . ARG A 1 189 ? 14.007 3.120 59.517 1.00 40.56 189 ARG A C 1
ATOM 1461 O O . ARG A 1 189 ? 14.881 3.299 60.350 1.00 40.56 189 ARG A O 1
ATOM 1468 N N . PRO A 1 190 ? 13.104 4.097 59.208 1.00 55.38 190 PRO A N 1
ATOM 1469 C CA . PRO A 1 190 ? 11.742 3.925 58.677 1.00 55.38 190 PRO A CA 1
ATOM 1470 C C . PRO A 1 190 ? 11.284 4.817 57.504 1.00 55.38 190 PRO A C 1
ATOM 1472 O O . PRO A 1 190 ? 11.890 5.813 57.126 1.00 55.38 190 PRO A O 1
ATOM 1475 N N . ARG A 1 191 ? 10.136 4.386 56.958 1.00 50.38 191 ARG A N 1
ATOM 1476 C CA . ARG A 1 191 ? 9.208 5.134 56.102 1.00 50.38 191 ARG A CA 1
ATOM 1477 C C . ARG A 1 191 ? 8.636 6.330 56.862 1.00 50.38 191 ARG A C 1
ATOM 1479 O O . ARG A 1 191 ? 8.250 6.163 58.016 1.00 50.38 191 ARG A O 1
ATOM 1486 N N . TYR A 1 192 ? 8.420 7.433 56.157 1.00 49.53 192 TYR A N 1
ATOM 1487 C CA . TYR A 1 192 ? 7.368 8.382 56.499 1.00 49.53 192 TYR A CA 1
ATOM 1488 C C . TYR A 1 192 ? 6.361 8.454 55.355 1.00 49.53 192 TYR A C 1
ATOM 1490 O O . TYR A 1 192 ? 6.728 8.498 54.183 1.00 49.53 192 TYR A O 1
ATOM 1498 N N . SER A 1 193 ? 5.093 8.416 55.740 1.00 58.91 193 SER A N 1
ATOM 1499 C CA . SER A 1 193 ? 3.926 8.758 54.941 1.00 58.91 193 SER A CA 1
ATOM 1500 C C . SER A 1 193 ? 3.101 9.724 55.776 1.00 58.91 193 SER A C 1
ATOM 1502 O O . SER A 1 193 ? 2.760 9.370 56.907 1.00 58.91 193 SER A O 1
ATOM 1504 N N . LEU A 1 194 ? 2.809 10.893 55.215 1.00 50.94 194 LEU A N 1
ATOM 1505 C CA . LEU A 1 194 ? 1.503 11.554 55.150 1.00 50.94 194 LEU A CA 1
ATOM 1506 C C . LEU A 1 194 ? 1.643 12.752 54.207 1.00 50.94 194 LEU A C 1
ATOM 1508 O O . LEU A 1 194 ? 2.636 13.496 54.368 1.00 50.94 194 LEU A O 1
#

Organism: NCBI:txid101097

Solvent-accessible surface area (backbone atoms only — not comparable to full-atom values): 12906 Å² total; per-residue (Å²): 134,58,68,68,62,51,29,50,73,67,72,62,52,54,71,56,53,53,46,43,45,49,54,58,38,57,47,99,76,37,79,40,60,74,94,61,49,63,69,56,48,43,61,52,51,70,72,49,75,90,72,54,56,70,58,44,48,52,53,51,63,66,34,88,87,52,68,68,90,59,65,91,77,65,64,56,64,70,38,45,39,36,71,69,71,62,49,71,77,72,69,79,70,70,67,77,63,82,68,74,72,46,72,63,61,52,50,51,55,50,50,54,52,51,49,52,52,51,50,52,52,50,52,54,50,51,53,53,50,52,59,57,65,70,58,79,69,80,89,73,83,72,77,78,87,80,74,78,74,86,74,77,84,79,90,83,68,81,83,71,77,79,74,60,68,70,69,67,71,77,74,74,87,75,80,86,83,88,88,81,86,86,82,89,87,89,86,84,87,82,88,86,87,134

Sequence (194 aa):
YKIDEVLAALGGISRKKLTVLGIVSHNDYNKNIYGLGCATNFGIIKSLPDGEISNMVEDYLADPRVIIKNKAEVSFEVSIKVFGYGEQTALPRSEPNTDTLSVDKLKDKFNVAKDQLSQKKKADVEARITTKSASTGVRVSRHKASQQFNRYRVIDKPPSQERQAWKDKVKVTAGAASPQQPTSSTSPRPRYSL

Secondary structure (DSSP, 8-state):
--HHHHHHHTTS--HHHHHHHHHHS-BTTBPPPTT--HHHHHHHHHHSPP--HHHHHHHHHHSTT---S-GGG---HHHHHHHHH------------SS---HHHHHHHHHHHHHHHHHHHHHHHHHHHHHHHH--S-------TT-----------PPPGGGSTTTTTSSSS---------------------